Protein AF-A0A2U2DRZ6-F1 (afdb_monomer)

Organism: NCBI:txid2182425

InterPro domains:
  IPR025282 Domain of unknown function DUF4214 [PF13946] (205-273)
  IPR038255 Phycobilisome linker domain superfamily [G3DSA:1.10.3130.20] (171-271)

Sequence (286 aa):
MAVEMTIGDLAGFIQLAKSGVAGLNITDFGALFDKVEQLLKAYGQLTPEIESNLDLARQELEKNPHLFEIGKAEFVNSVDALLAKYPSTTLIKDIPEFNTGGPVDPGPATGDLDFATIAKIFSDVSVTYDAATHKVTVHGAGYDFQQVGIERLQFQDGILAFDFNGAAGQSYRIYQAAFDRTPDTAGLSYWIKSMDGGKTLLDVASGFIGSAEFKSIYGADPTNLQFVQKLYENVLGRAGETAGISYWEDRLNSGLSKAEALVGFSESNENVTGVSTAIADGIWYA

Foldseek 3Di:
DQDFAFLLNVVVLLCVLPVCDPDDDVVDVVVVLVVVQVVCVVRVNDDPVNVVVSVVVVVVCVVVVVVCVVVSVVVSVVSVVVPVVDDRGHGLCNDVVSVPPDDDDLDAPPPPQAEDEDAAAPVQWDWAADPVQQKIWIDHDVDTDIDHRHQWYHYPHFIFGDPCSHQQVLLQLLCLLQPLDGDDQVSSQVRSVVVVVPDDSLNVLVVSCVDPNSCVVQNPDHQQLSLLQSSCCSLQVDGDDPVSSVVSNVVVVVPDDSSNVSSCSSPDPSSSVVCCVVQNRTGIHD

Mean predicted aligned error: 14.21 Å

Nearest PDB stru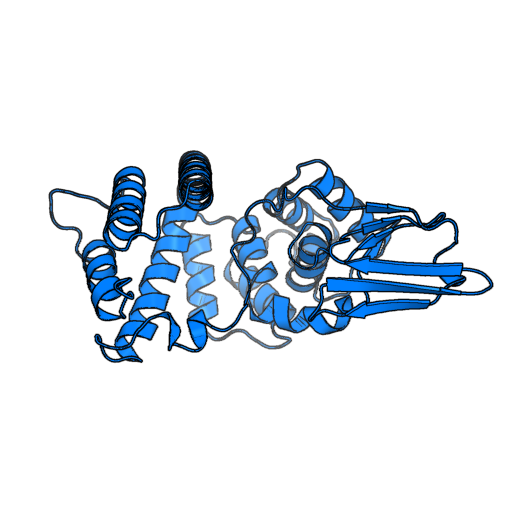ctures (foldseek):
  3osj-assembly3_C  TM=5.244E-01  e=4.447E-03  Synechocystis sp. PCC 6803
  3nph-assembly1_B  TM=5.140E-01  e=6.139E-03  Synechocystis sp. PCC 6803
  8to5-assembly1_b  TM=4.705E-01  e=2.114E-02  Synechocystis sp. PCC 6803
  2l3w-assembly1_A  TM=4.955E-01  e=6.897E-02  Synechococcus elongatus PCC 7942 = FACHB-805
  8wql-assembly1_BA  TM=4.949E-01  e=1.720E-01  Arthrospira sp. FACHB-439

Structure (mmCIF, N/CA/C/O backbone):
data_AF-A0A2U2DRZ6-F1
#
_entry.id   AF-A0A2U2DRZ6-F1
#
loop_
_atom_site.group_PDB
_atom_site.id
_atom_site.type_symbol
_atom_site.label_atom_id
_atom_site.label_alt_id
_atom_site.label_comp_id
_atom_site.label_asym_id
_atom_site.label_entity_id
_atom_site.label_seq_id
_atom_site.pdbx_PDB_ins_code
_atom_site.Cartn_x
_atom_site.Cartn_y
_atom_site.Cartn_z
_atom_site.occupancy
_atom_site.B_iso_or_equiv
_atom_site.auth_seq_id
_atom_site.auth_comp_id
_atom_site.auth_asym_id
_atom_site.auth_atom_id
_atom_site.pdbx_PDB_model_num
ATOM 1 N N . MET A 1 1 ? 24.100 31.778 9.852 1.00 46.53 1 MET A N 1
ATOM 2 C CA . MET A 1 1 ? 24.130 30.406 10.397 1.00 46.53 1 MET A CA 1
ATOM 3 C C . MET A 1 1 ? 22.688 29.955 10.461 1.00 46.53 1 MET A C 1
ATOM 5 O O . MET A 1 1 ? 21.897 30.709 11.013 1.00 46.53 1 MET A O 1
ATOM 9 N N . ALA A 1 2 ? 22.330 28.851 9.804 1.00 51.84 2 ALA A N 1
ATOM 10 C CA . ALA A 1 2 ? 20.969 28.329 9.890 1.00 51.84 2 ALA A CA 1
ATOM 11 C C . ALA A 1 2 ? 20.719 27.901 11.341 1.00 51.84 2 ALA A C 1
ATOM 13 O O . ALA A 1 2 ? 21.555 27.211 11.924 1.00 51.84 2 ALA A O 1
ATOM 14 N N . VAL A 1 3 ? 19.642 28.397 11.944 1.00 67.50 3 VAL A N 1
ATOM 15 C CA . VAL A 1 3 ? 19.214 27.938 13.266 1.00 67.50 3 VAL A CA 1
ATOM 16 C C . VAL A 1 3 ? 18.566 26.575 13.047 1.00 67.50 3 VAL A C 1
ATOM 18 O O . VAL A 1 3 ? 17.727 26.434 12.163 1.00 67.50 3 VAL A O 1
ATOM 21 N N . GLU A 1 4 ? 18.994 25.564 13.795 1.00 76.69 4 GLU A N 1
ATOM 22 C CA . GLU A 1 4 ? 18.476 24.201 13.669 1.00 76.69 4 GLU A CA 1
ATOM 23 C C . GLU A 1 4 ? 17.395 23.950 14.727 1.00 76.69 4 GLU A C 1
ATOM 25 O O . GLU A 1 4 ? 17.518 24.398 15.867 1.00 76.69 4 GLU A O 1
ATOM 30 N N . MET A 1 5 ? 16.324 23.258 14.334 1.00 81.38 5 MET A N 1
ATOM 31 C CA . MET A 1 5 ? 15.155 23.010 15.180 1.00 81.38 5 MET A CA 1
ATOM 32 C C . MET A 1 5 ? 15.446 21.947 16.250 1.00 81.38 5 MET A C 1
ATOM 34 O O . MET A 1 5 ? 16.095 20.933 15.969 1.00 81.38 5 MET A O 1
ATOM 38 N N . THR A 1 6 ? 14.938 22.156 17.464 1.00 85.06 6 THR A N 1
ATOM 39 C CA . THR A 1 6 ? 15.104 21.260 18.620 1.00 85.06 6 THR A CA 1
ATOM 40 C C . THR A 1 6 ? 13.795 20.586 19.046 1.00 85.06 6 THR A C 1
ATOM 42 O O . THR A 1 6 ? 12.698 21.025 18.702 1.00 85.06 6 THR A O 1
ATOM 45 N N . ILE A 1 7 ? 13.896 19.548 19.881 1.00 81.38 7 ILE A N 1
ATOM 46 C CA . ILE A 1 7 ? 12.756 18.927 20.578 1.00 81.38 7 ILE A CA 1
ATOM 47 C C . ILE A 1 7 ? 11.986 19.933 21.440 1.00 81.38 7 ILE A C 1
ATOM 49 O O . ILE A 1 7 ? 10.767 19.839 21.563 1.00 81.38 7 ILE A O 1
ATOM 53 N N . GLY A 1 8 ? 12.667 20.920 22.021 1.00 79.38 8 GLY A N 1
ATOM 54 C CA . GLY A 1 8 ? 12.044 21.993 22.791 1.00 79.38 8 GLY A CA 1
ATOM 55 C C . GLY A 1 8 ? 11.165 22.902 21.935 1.00 79.38 8 GLY A C 1
ATOM 56 O O . GLY A 1 8 ? 10.090 23.302 22.384 1.00 79.38 8 GLY A O 1
ATOM 57 N N . ASP A 1 9 ? 11.570 23.161 20.691 1.00 78.19 9 ASP A N 1
ATOM 58 C CA . ASP A 1 9 ? 10.764 23.927 19.734 1.00 78.19 9 ASP A CA 1
ATOM 59 C C . ASP A 1 9 ? 9.483 23.157 19.361 1.00 78.19 9 ASP A C 1
ATOM 61 O O . ASP A 1 9 ? 8.391 23.729 19.312 1.00 78.19 9 ASP A O 1
ATOM 65 N N . LEU A 1 10 ? 9.594 21.830 19.220 1.00 70.12 10 LEU A N 1
ATOM 66 C CA . LEU A 1 10 ? 8.466 20.922 18.984 1.00 70.12 10 LEU A CA 1
ATOM 67 C C . LEU A 1 10 ? 7.524 20.827 20.205 1.00 70.12 10 LEU A C 1
ATOM 69 O O . LEU A 1 10 ? 6.303 20.745 20.059 1.00 70.12 10 LEU A O 1
ATOM 73 N N . ALA A 1 11 ? 8.063 20.920 21.425 1.00 68.44 11 ALA A N 1
ATOM 74 C CA . ALA A 1 11 ? 7.279 20.938 22.662 1.00 68.44 11 ALA A CA 1
ATOM 75 C C . ALA A 1 11 ? 6.323 22.140 22.733 1.00 68.44 11 ALA A C 1
ATOM 77 O O . ALA A 1 11 ? 5.183 22.002 23.181 1.00 68.44 11 ALA A O 1
ATOM 78 N N . GLY A 1 12 ? 6.770 23.315 22.275 1.00 65.31 12 GLY A N 1
ATOM 79 C CA . GLY A 1 12 ? 5.938 24.520 22.202 1.00 65.31 12 GLY A CA 1
ATOM 80 C C . GLY A 1 12 ? 4.748 24.350 21.253 1.00 65.31 12 GLY A C 1
ATOM 81 O O . GLY A 1 12 ? 3.637 24.780 21.567 1.00 65.31 12 GLY A O 1
ATOM 82 N N . PHE A 1 13 ? 4.961 23.648 20.138 1.00 61.88 13 PHE A N 1
ATOM 83 C CA . PHE A 1 13 ? 3.919 23.297 19.174 1.00 61.88 13 PHE A CA 1
ATOM 84 C C . PHE A 1 13 ? 2.883 22.320 19.763 1.00 61.88 13 PHE A C 1
ATOM 86 O O . PHE A 1 13 ? 1.683 22.482 19.553 1.00 61.88 13 PHE A O 1
ATOM 93 N N . ILE A 1 14 ? 3.310 21.360 20.590 1.00 60.56 14 ILE A N 1
ATOM 94 C CA . ILE A 1 14 ? 2.403 20.401 21.247 1.00 60.56 14 ILE A CA 1
ATOM 95 C C . ILE A 1 14 ? 1.680 20.963 22.469 1.00 60.56 14 ILE A C 1
ATOM 97 O O . ILE A 1 14 ? 0.526 20.619 22.711 1.00 60.56 14 ILE A O 1
ATOM 101 N N . GLN A 1 15 ? 2.295 21.858 23.239 1.00 59.69 15 GLN A N 1
ATOM 102 C CA . GLN A 1 15 ? 1.572 22.567 24.303 1.00 59.69 15 GLN A CA 1
ATOM 103 C C . GLN A 1 15 ? 0.423 23.404 23.727 1.00 59.69 15 GLN A C 1
ATOM 105 O O . GLN A 1 15 ? -0.657 23.479 24.316 1.00 59.69 15 GLN A O 1
ATOM 110 N N . LEU A 1 16 ? 0.611 23.951 22.525 1.00 55.25 16 LEU A N 1
ATOM 111 C CA . LEU A 1 16 ? -0.472 24.543 21.750 1.00 55.25 16 LEU A CA 1
ATOM 112 C C . LEU A 1 16 ? -1.491 23.474 21.319 1.00 55.25 16 LEU A C 1
ATOM 114 O O . LEU A 1 16 ? -2.681 23.672 21.548 1.00 55.25 16 LEU A O 1
ATOM 118 N N . ALA A 1 17 ? -1.023 22.317 20.822 1.00 53.06 17 ALA A N 1
ATOM 119 C CA . ALA A 1 17 ? -1.849 21.158 20.450 1.00 53.06 17 ALA A CA 1
ATOM 120 C C . ALA A 1 17 ? -2.784 20.651 21.575 1.00 53.06 17 ALA A C 1
ATOM 122 O O . ALA A 1 17 ? -3.882 20.155 21.322 1.00 53.06 17 ALA A O 1
ATOM 123 N N . LYS A 1 18 ? -2.333 20.775 22.828 1.00 53.59 18 LYS A N 1
ATOM 124 C CA . LYS A 1 18 ? -2.963 20.197 24.023 1.00 53.59 18 LYS A CA 1
ATOM 125 C C . LYS A 1 18 ? -3.812 21.157 24.850 1.00 53.59 18 LYS A C 1
ATOM 127 O O . LYS A 1 18 ? -4.708 20.703 25.555 1.00 53.59 18 LYS A O 1
ATOM 132 N N . SER A 1 19 ? -3.492 22.452 24.862 1.00 49.81 19 SER A N 1
ATOM 133 C CA . SER A 1 19 ? -3.917 23.330 25.965 1.00 49.81 19 SER A CA 1
ATOM 134 C C . SER A 1 19 ? -5.371 23.807 25.919 1.00 49.81 19 SER A C 1
ATOM 136 O O . SER A 1 19 ? -5.889 24.170 26.971 1.00 49.81 19 SER A O 1
ATOM 138 N N . GLY A 1 20 ? -6.060 23.804 24.773 1.00 48.94 20 GLY A N 1
ATOM 139 C CA . GLY A 1 20 ? -7.491 24.156 24.709 1.00 48.94 20 GLY A CA 1
ATOM 140 C C . GLY A 1 20 ? -7.874 25.502 25.363 1.00 48.94 20 GLY A C 1
ATOM 141 O O . GLY A 1 20 ? -9.008 25.661 25.813 1.00 48.94 20 GLY A O 1
ATOM 142 N N . VAL A 1 21 ? -6.948 26.465 25.473 1.00 37.25 21 VAL A N 1
ATOM 143 C CA . VAL A 1 21 ? -7.193 27.755 26.143 1.00 37.25 21 VAL A CA 1
ATOM 144 C C . VAL A 1 21 ? -7.807 28.754 25.160 1.00 37.25 21 VAL A C 1
ATOM 146 O O . VAL A 1 21 ? -7.357 28.899 24.026 1.00 37.25 21 VAL A O 1
ATOM 149 N N . ALA A 1 22 ? -8.845 29.454 25.625 1.00 40.22 22 ALA A N 1
ATOM 150 C CA . ALA A 1 22 ? -9.628 30.439 24.885 1.00 40.22 22 ALA A CA 1
ATOM 151 C C . ALA A 1 22 ? -8.764 31.407 24.052 1.00 40.22 22 ALA A C 1
ATOM 153 O O . ALA A 1 22 ? -8.023 32.225 24.596 1.00 40.22 22 ALA A O 1
ATOM 154 N N . GLY A 1 23 ? -8.907 31.321 22.727 1.00 41.25 23 GLY A N 1
ATOM 155 C CA . GLY A 1 23 ? -8.285 32.229 21.762 1.00 41.25 23 GLY A CA 1
ATOM 156 C C . GLY A 1 23 ? -7.856 31.558 20.458 1.00 41.25 23 GLY A C 1
ATOM 157 O O . GLY A 1 23 ? -7.926 32.200 19.419 1.00 41.25 23 GLY A O 1
ATOM 158 N N . LEU A 1 24 ? -7.484 30.275 20.492 1.00 39.34 24 LEU A N 1
ATOM 159 C CA . LEU A 1 24 ? -7.154 29.464 19.314 1.00 39.34 24 LEU A CA 1
ATOM 160 C C . LEU A 1 24 ? -7.557 28.011 19.590 1.00 39.34 24 LEU A C 1
ATOM 162 O O . LEU A 1 24 ? -6.776 27.209 20.094 1.00 39.34 24 LEU A O 1
ATOM 166 N N . ASN A 1 25 ? -8.817 27.686 19.305 1.00 44.44 25 ASN A N 1
ATOM 167 C CA . ASN A 1 25 ? -9.260 26.300 19.276 1.00 44.44 25 ASN A CA 1
ATOM 168 C C . ASN A 1 25 ? -8.566 25.594 18.107 1.00 44.44 25 ASN A C 1
ATOM 170 O O . ASN A 1 25 ? -8.620 26.072 16.976 1.00 44.44 25 ASN A O 1
ATOM 174 N N . ILE A 1 26 ? -8.053 24.388 18.333 1.00 47.69 26 ILE A N 1
ATOM 175 C CA . ILE A 1 26 ? -7.716 23.432 17.263 1.00 47.69 26 ILE A CA 1
ATOM 176 C C . ILE A 1 26 ? -9.014 22.793 16.767 1.00 47.69 26 ILE A C 1
ATOM 178 O O . ILE A 1 26 ? -9.231 21.588 16.846 1.00 47.69 26 ILE A O 1
ATOM 182 N N . THR A 1 27 ? -9.926 23.669 16.377 1.00 49.16 27 THR A N 1
ATOM 183 C CA . THR A 1 27 ? -11.031 23.436 15.459 1.00 49.16 27 THR A CA 1
ATOM 184 C C . THR A 1 27 ? -10.772 24.199 14.155 1.00 49.16 27 THR A C 1
ATOM 186 O O . THR A 1 27 ? -11.557 24.076 13.227 1.00 49.16 27 THR A O 1
ATOM 189 N N . ASP A 1 28 ? -9.701 25.004 14.097 1.00 60.72 28 ASP A N 1
ATOM 190 C CA . ASP A 1 28 ? -9.295 25.808 12.948 1.00 60.72 28 ASP A CA 1
ATOM 191 C C . ASP A 1 28 ? -7.897 25.363 12.490 1.00 60.72 28 ASP A C 1
ATOM 193 O O . ASP A 1 28 ? -6.865 25.809 12.998 1.00 60.72 28 ASP A O 1
ATOM 197 N N . PHE A 1 29 ? -7.868 24.399 11.568 1.00 64.50 29 PHE A N 1
ATOM 198 C CA . PHE A 1 29 ? -6.636 23.884 10.965 1.00 64.50 29 PHE A CA 1
ATOM 199 C C . PHE A 1 29 ? -5.898 24.980 10.178 1.00 64.50 29 PHE A C 1
ATOM 201 O O . PHE A 1 29 ? -4.676 24.913 10.073 1.00 64.50 29 PHE A O 1
ATOM 208 N N . GLY A 1 30 ? -6.587 26.025 9.698 1.00 65.62 30 GLY A N 1
ATOM 209 C CA . GLY A 1 30 ? -5.959 27.168 9.033 1.00 65.62 30 GLY A CA 1
ATOM 210 C C . GLY A 1 30 ? -4.915 27.824 9.934 1.00 65.62 30 GLY A C 1
ATOM 211 O O . GLY A 1 30 ? -3.757 27.961 9.544 1.00 65.62 30 GLY A O 1
ATOM 212 N N . ALA A 1 31 ? -5.277 28.073 11.194 1.00 69.31 31 ALA A N 1
ATOM 213 C CA . ALA A 1 31 ? -4.365 28.636 12.189 1.00 69.31 31 ALA A CA 1
ATOM 214 C C . ALA A 1 31 ? -3.154 27.732 12.511 1.00 69.31 31 ALA A C 1
ATOM 216 O O . ALA A 1 31 ? -2.088 28.235 12.879 1.00 69.31 31 ALA A O 1
ATOM 217 N N . LEU A 1 32 ? -3.294 26.405 12.378 1.00 68.44 32 LEU A N 1
ATOM 218 C CA . LEU A 1 32 ? -2.186 25.457 12.536 1.00 68.44 32 LEU A CA 1
ATOM 219 C C . LEU A 1 32 ? -1.184 25.597 11.386 1.00 68.44 32 LEU A C 1
ATOM 221 O O . LEU A 1 32 ? 0.009 25.776 11.640 1.00 68.44 32 LEU A O 1
ATOM 225 N N . PHE A 1 33 ? -1.668 25.554 10.142 1.00 74.69 33 PHE A N 1
ATOM 226 C CA . PHE A 1 33 ? -0.834 25.719 8.949 1.00 74.69 33 PHE A CA 1
ATOM 227 C C . PHE A 1 33 ? -0.127 27.073 8.944 1.00 74.69 33 PHE A C 1
ATOM 229 O O . PHE A 1 33 ? 1.085 27.120 8.743 1.00 74.69 33 PHE A O 1
ATOM 236 N N . ASP A 1 34 ? -0.836 28.148 9.298 1.00 78.81 34 ASP A N 1
ATOM 237 C CA . ASP A 1 34 ? -0.257 29.490 9.415 1.00 78.81 34 ASP A CA 1
ATOM 238 C C . ASP A 1 34 ? 0.914 29.514 10.407 1.00 78.81 34 ASP A C 1
ATOM 240 O O . ASP A 1 34 ? 1.902 30.231 10.223 1.00 78.81 34 ASP A O 1
ATOM 244 N N . LYS A 1 35 ? 0.831 28.724 11.486 1.00 70.31 35 LYS A N 1
ATOM 245 C CA . LYS A 1 35 ? 1.890 28.671 12.493 1.00 70.31 35 LYS A CA 1
ATOM 246 C C . LYS A 1 35 ? 3.072 27.808 12.072 1.00 70.31 35 LYS A C 1
ATOM 248 O O . LYS A 1 35 ? 4.210 28.191 12.351 1.00 70.31 35 LYS A O 1
ATOM 253 N N . VAL A 1 36 ? 2.817 26.686 11.401 1.00 74.12 36 VAL A N 1
ATOM 254 C CA . VAL A 1 36 ? 3.858 25.852 10.777 1.00 74.12 36 VAL A CA 1
ATOM 255 C C . VAL A 1 36 ? 4.638 26.683 9.762 1.00 74.12 36 VAL A C 1
ATOM 257 O O . VAL A 1 36 ? 5.865 26.732 9.824 1.00 74.12 36 VAL A O 1
ATOM 260 N N . GLU A 1 37 ? 3.938 27.427 8.912 1.00 80.25 37 GLU A N 1
ATOM 261 C CA . GLU A 1 37 ? 4.535 28.333 7.936 1.00 80.25 37 GLU A CA 1
ATOM 262 C C . GLU A 1 37 ? 5.377 29.425 8.618 1.00 80.25 37 GLU A C 1
ATOM 264 O O . GLU A 1 37 ? 6.532 29.647 8.249 1.00 80.25 37 GLU A O 1
ATOM 269 N N . GLN A 1 38 ? 4.859 30.058 9.680 1.00 79.38 38 GLN A N 1
ATOM 270 C CA . GLN A 1 38 ? 5.617 31.035 10.475 1.00 79.38 38 GLN A CA 1
ATOM 271 C C . GLN A 1 38 ? 6.899 30.451 11.074 1.00 79.38 38 GLN A C 1
ATOM 273 O O . GLN A 1 38 ? 7.923 31.137 11.088 1.00 79.38 38 GLN A O 1
ATOM 278 N N . LEU A 1 39 ? 6.853 29.220 11.588 1.00 72.62 39 LEU A N 1
ATOM 279 C CA . LEU A 1 39 ? 8.025 28.542 12.138 1.00 72.62 39 LEU A CA 1
ATOM 280 C C . LEU A 1 39 ? 9.034 28.260 11.029 1.00 72.62 39 LEU A C 1
ATOM 282 O O . LEU A 1 39 ? 10.159 28.745 11.099 1.00 72.62 39 LEU A O 1
ATOM 286 N N . LEU A 1 40 ? 8.626 27.582 9.960 1.00 73.75 40 LEU A N 1
ATOM 287 C CA . LEU A 1 40 ? 9.498 27.294 8.820 1.00 73.75 40 LEU A CA 1
ATOM 288 C C . LEU A 1 40 ? 10.145 28.570 8.274 1.00 73.75 40 LEU A C 1
ATOM 290 O O . LEU A 1 40 ? 11.346 28.599 8.013 1.00 73.75 40 LEU A O 1
ATOM 294 N N . LYS A 1 41 ? 9.390 29.666 8.191 1.00 82.44 41 LYS A N 1
ATOM 295 C CA . LYS A 1 41 ? 9.906 30.977 7.791 1.00 82.44 41 LYS A CA 1
ATOM 296 C C . LYS A 1 41 ? 10.919 31.542 8.786 1.00 82.44 41 LYS A C 1
ATOM 298 O O . LYS A 1 41 ? 11.956 32.049 8.363 1.00 82.44 41 LYS A O 1
ATOM 303 N N . ALA A 1 42 ? 10.657 31.442 10.088 1.00 74.88 42 ALA A N 1
ATOM 304 C CA . ALA A 1 42 ? 11.564 31.911 11.137 1.00 74.88 42 ALA A CA 1
ATOM 305 C C . ALA A 1 42 ? 12.906 31.157 11.146 1.00 74.88 42 ALA A C 1
ATOM 307 O O . ALA A 1 42 ? 13.940 31.764 11.425 1.00 74.88 42 ALA A O 1
ATOM 308 N N . TYR A 1 43 ? 12.902 29.871 10.785 1.00 73.25 43 TYR A N 1
ATOM 309 C CA . TYR A 1 43 ? 14.110 29.044 10.668 1.00 73.25 43 TYR A CA 1
ATOM 310 C C . TYR A 1 43 ? 14.730 29.059 9.256 1.00 73.25 43 TYR A C 1
ATOM 312 O O . TYR A 1 43 ? 15.761 28.429 9.029 1.00 73.25 43 TYR A O 1
ATOM 320 N N . GLY A 1 44 ? 14.151 29.803 8.304 1.00 77.94 44 GLY A N 1
ATOM 321 C CA . GLY A 1 44 ? 14.647 29.883 6.924 1.00 77.94 44 GLY A CA 1
ATOM 322 C C . GLY A 1 44 ? 14.474 28.588 6.122 1.00 77.94 44 GLY A C 1
ATOM 323 O O . GLY A 1 44 ? 15.242 28.333 5.200 1.00 77.94 44 GLY A O 1
ATOM 324 N N . GLN A 1 45 ? 13.492 27.769 6.494 1.00 75.38 45 GLN A N 1
ATOM 325 C CA . GLN A 1 45 ? 13.178 26.464 5.909 1.00 75.38 45 GLN A CA 1
ATOM 326 C C . GLN A 1 45 ? 11.909 26.473 5.046 1.00 75.38 45 GLN A C 1
ATOM 328 O O . GLN A 1 45 ? 11.590 25.459 4.439 1.00 75.38 45 GLN A O 1
ATOM 333 N N . LEU A 1 46 ? 11.183 27.593 4.967 1.00 82.19 46 LEU A N 1
ATOM 334 C CA . LEU A 1 46 ? 10.032 27.715 4.073 1.00 82.19 46 LEU A CA 1
ATOM 335 C C . LEU A 1 46 ? 10.511 27.915 2.627 1.00 82.19 46 LEU A C 1
ATOM 337 O O . LEU A 1 46 ? 10.918 29.015 2.247 1.00 82.19 46 LEU A O 1
ATOM 341 N N . THR A 1 47 ? 10.496 26.844 1.836 1.00 80.38 47 THR A N 1
ATOM 342 C CA . THR A 1 47 ? 10.733 26.887 0.386 1.00 80.38 47 THR A CA 1
ATOM 343 C C . THR A 1 47 ? 9.403 27.023 -0.367 1.00 80.38 47 THR A C 1
ATOM 345 O O . THR A 1 47 ? 8.368 26.656 0.189 1.00 80.38 47 THR A O 1
ATOM 348 N N . PRO A 1 48 ? 9.402 27.476 -1.638 1.00 77.88 48 PRO A N 1
ATOM 349 C CA . PRO A 1 48 ? 8.180 27.516 -2.450 1.00 77.88 48 PRO A CA 1
ATOM 350 C C . PRO A 1 48 ? 7.498 26.146 -2.598 1.00 77.88 48 PRO A C 1
ATOM 352 O O . PRO A 1 48 ? 6.280 26.056 -2.679 1.00 77.88 48 PRO A O 1
ATOM 355 N N . GLU A 1 49 ? 8.289 25.072 -2.614 1.00 64.62 49 GLU A N 1
ATOM 356 C CA . GLU A 1 49 ? 7.790 23.696 -2.654 1.00 64.62 49 GLU A CA 1
ATOM 357 C C . GLU A 1 49 ? 7.082 23.314 -1.347 1.00 64.62 49 GLU A C 1
ATOM 359 O O . GLU A 1 49 ? 5.975 22.786 -1.372 1.00 64.62 49 GLU A O 1
ATOM 364 N N . ILE A 1 50 ? 7.679 23.639 -0.195 1.00 60.62 50 ILE A N 1
ATOM 365 C CA . ILE A 1 50 ? 7.066 23.386 1.115 1.00 60.62 50 ILE A CA 1
ATOM 366 C C . ILE A 1 50 ? 5.795 24.221 1.288 1.00 60.62 50 ILE A C 1
ATOM 368 O O . ILE A 1 50 ? 4.796 23.703 1.776 1.00 60.62 50 ILE A O 1
ATOM 372 N N . GLU A 1 51 ? 5.808 25.482 0.863 1.00 75.38 51 GLU A N 1
ATOM 373 C CA . GLU A 1 51 ? 4.631 26.358 0.859 1.00 75.38 51 GLU A CA 1
ATOM 374 C C . GLU A 1 51 ? 3.491 25.747 0.025 1.00 75.38 51 GLU A C 1
ATOM 376 O O . GLU A 1 51 ? 2.383 25.571 0.530 1.00 75.38 51 GLU A O 1
ATOM 381 N N . SER A 1 52 ? 3.790 25.286 -1.196 1.00 64.44 52 SER A N 1
ATOM 382 C CA . SER A 1 52 ? 2.818 24.592 -2.052 1.00 64.44 52 SER A CA 1
ATOM 383 C C . SER A 1 52 ? 2.274 23.306 -1.417 1.00 64.44 52 SER A C 1
ATOM 385 O O . SER A 1 52 ? 1.085 23.011 -1.541 1.00 64.44 52 SER A O 1
ATOM 387 N N . ASN A 1 53 ? 3.118 22.531 -0.734 1.00 58.09 53 ASN A N 1
ATOM 388 C CA . ASN A 1 53 ? 2.700 21.292 -0.074 1.00 58.09 53 ASN A CA 1
ATOM 389 C C . ASN A 1 53 ? 1.815 21.563 1.150 1.00 58.09 53 ASN A C 1
ATOM 391 O O . ASN A 1 53 ? 0.838 20.847 1.371 1.00 58.09 53 ASN A O 1
ATOM 395 N N . LEU A 1 54 ? 2.112 22.613 1.923 1.00 72.81 54 LEU A N 1
ATOM 396 C CA . LEU A 1 54 ? 1.266 23.052 3.036 1.00 72.81 54 LEU A CA 1
ATOM 397 C C . LEU A 1 54 ? -0.112 23.503 2.538 1.00 72.81 54 LEU A C 1
ATOM 399 O O . LEU A 1 54 ? -1.120 23.165 3.157 1.00 72.81 54 LEU A O 1
ATOM 403 N N . ASP A 1 55 ? -0.174 24.197 1.401 1.00 79.06 55 ASP A N 1
ATOM 404 C CA . ASP A 1 55 ? -1.440 24.606 0.786 1.00 79.06 55 ASP A CA 1
ATOM 405 C C . ASP A 1 55 ? -2.269 23.421 0.277 1.00 79.06 55 ASP A C 1
ATOM 407 O O . ASP A 1 55 ? -3.492 23.410 0.441 1.00 79.06 55 ASP A O 1
ATOM 411 N N . LEU A 1 56 ? -1.630 22.405 -0.308 1.00 68.50 56 LEU A N 1
ATOM 412 C CA . LEU A 1 56 ? -2.308 21.171 -0.716 1.00 68.50 56 LEU A CA 1
ATOM 413 C C . LEU A 1 56 ? -2.862 20.411 0.492 1.00 68.50 56 LEU A C 1
ATOM 415 O O . LEU A 1 56 ? -4.030 20.023 0.492 1.00 68.50 56 LEU A O 1
ATOM 419 N N . ALA A 1 57 ? -2.058 20.257 1.544 1.00 61.81 57 ALA A N 1
ATOM 420 C CA . ALA A 1 57 ? -2.489 19.616 2.781 1.00 61.81 57 ALA A CA 1
ATOM 421 C C . ALA A 1 57 ? -3.651 20.377 3.445 1.00 61.81 57 ALA A C 1
ATOM 423 O O . ALA A 1 57 ? -4.607 19.759 3.918 1.00 61.81 57 ALA A O 1
ATOM 424 N N . ARG A 1 58 ? -3.620 21.717 3.419 1.00 74.44 58 ARG A N 1
ATOM 425 C CA . ARG A 1 58 ? -4.721 22.574 3.886 1.00 74.44 58 ARG A CA 1
ATOM 426 C C . ARG A 1 58 ? -6.009 22.300 3.098 1.00 74.44 58 ARG A C 1
ATOM 428 O O . ARG A 1 58 ? -7.046 22.058 3.710 1.00 74.44 58 ARG A O 1
ATOM 435 N N . GLN A 1 59 ? -5.941 22.259 1.765 1.00 74.19 59 GLN A N 1
ATOM 436 C CA . GLN A 1 59 ? -7.098 21.957 0.905 1.00 74.19 59 GLN A CA 1
ATOM 437 C C . GLN A 1 59 ? -7.655 20.543 1.113 1.00 74.19 59 GLN A C 1
ATOM 439 O O . GLN A 1 59 ? -8.861 20.326 0.987 1.00 74.19 59 GLN A O 1
ATOM 444 N N . GLU A 1 60 ? -6.796 19.567 1.398 1.00 61.91 60 GLU A N 1
ATOM 445 C CA . GLU A 1 60 ? -7.224 18.183 1.594 1.00 61.91 60 GLU A CA 1
ATOM 446 C C . GLU A 1 60 ? -7.927 17.990 2.941 1.00 61.91 60 GLU A C 1
ATOM 448 O O . GLU A 1 60 ? -8.968 17.335 3.018 1.00 61.91 60 GLU A O 1
ATOM 453 N N . LEU A 1 61 ? -7.426 18.639 3.992 1.00 64.38 61 LEU A N 1
ATOM 454 C CA . LEU A 1 61 ? -8.056 18.623 5.312 1.00 64.38 61 LEU A CA 1
ATOM 455 C C . LEU A 1 61 ? -9.362 19.431 5.352 1.00 64.38 61 LEU A C 1
ATOM 457 O O . LEU A 1 61 ? -10.277 19.059 6.086 1.00 64.38 61 LEU A O 1
ATOM 461 N N . GLU A 1 62 ? -9.499 20.469 4.520 1.00 70.81 62 GLU A N 1
ATOM 462 C CA . GLU A 1 62 ? -10.780 21.158 4.287 1.00 70.81 62 GLU A CA 1
ATOM 463 C C . GLU A 1 62 ? -11.849 20.222 3.718 1.00 70.81 62 GLU A C 1
ATOM 465 O O . GLU A 1 62 ? -13.013 20.277 4.123 1.00 70.81 62 GLU A O 1
ATOM 470 N N . LYS A 1 63 ? -11.459 19.351 2.783 1.00 65.94 63 LYS A N 1
ATOM 471 C CA . LYS A 1 63 ? -12.360 18.364 2.172 1.00 65.94 63 LYS A CA 1
ATOM 472 C C . LYS A 1 63 ? -12.650 17.194 3.109 1.00 65.94 63 LYS A C 1
ATOM 474 O O . LYS A 1 63 ? -13.754 16.652 3.072 1.00 65.94 63 LYS A O 1
ATOM 479 N N . ASN A 1 64 ? -11.687 16.830 3.956 1.00 59.25 64 ASN A N 1
ATOM 480 C CA . ASN A 1 64 ? -11.728 15.637 4.799 1.00 59.25 64 ASN A CA 1
ATOM 481 C C . ASN A 1 64 ? -11.437 15.958 6.281 1.00 59.25 64 ASN A C 1
ATOM 483 O O . ASN A 1 64 ? -10.439 15.502 6.843 1.00 59.25 64 ASN A O 1
ATOM 487 N N . PRO A 1 65 ? -12.326 16.696 6.973 1.00 62.81 65 PRO A N 1
ATOM 488 C CA . PRO A 1 65 ? -12.064 17.215 8.321 1.00 62.81 65 PRO A CA 1
ATOM 489 C C . PRO A 1 65 ? -11.927 16.136 9.409 1.00 62.81 65 PRO A C 1
ATOM 491 O O . PRO A 1 65 ? -11.401 16.404 10.485 1.00 62.81 65 PRO A O 1
ATOM 494 N N . HIS A 1 66 ? -12.384 14.908 9.157 1.00 60.53 66 HIS A N 1
ATOM 495 C CA . HIS A 1 66 ? -12.249 13.782 10.086 1.00 60.53 66 HIS A CA 1
ATOM 496 C C . HIS A 1 66 ? -10.814 13.223 10.133 1.00 60.53 66 HIS A C 1
ATOM 498 O O . HIS A 1 66 ? -10.379 12.779 11.197 1.00 60.53 66 HIS A O 1
ATOM 504 N N . LEU A 1 67 ? -10.053 13.315 9.030 1.00 56.50 67 LEU A N 1
ATOM 505 C CA . LEU A 1 67 ? -8.635 12.925 8.978 1.00 56.50 67 LEU A CA 1
ATOM 506 C C . LEU A 1 67 ? -7.808 13.726 9.983 1.00 56.50 67 LEU A C 1
ATOM 508 O O . LEU A 1 67 ? -6.880 13.206 10.598 1.00 56.50 67 LEU A O 1
ATOM 512 N N . PHE A 1 68 ? -8.204 14.978 10.207 1.00 58.28 68 PHE A N 1
ATOM 513 C CA . PHE A 1 68 ? -7.569 15.854 11.173 1.00 58.28 68 PHE A CA 1
ATOM 514 C C . PHE A 1 68 ? -7.687 15.331 12.609 1.00 58.28 68 PHE A C 1
ATOM 516 O O . PHE A 1 68 ? -6.699 15.309 13.331 1.00 58.28 68 PHE A O 1
ATOM 523 N N . GLU A 1 69 ? -8.858 14.852 13.037 1.00 55.72 69 GLU A N 1
ATOM 524 C CA . GLU A 1 69 ? -9.052 14.332 14.402 1.00 55.72 69 GLU A CA 1
ATOM 525 C C . GLU A 1 69 ? -8.411 12.947 14.620 1.00 55.72 69 GLU A C 1
ATOM 527 O O . GLU A 1 69 ? -8.105 12.553 15.753 1.00 55.72 69 GLU A O 1
ATOM 532 N N . ILE A 1 70 ? -8.179 12.190 13.548 1.00 53.09 70 ILE A N 1
ATOM 533 C CA . ILE A 1 70 ? -7.407 10.941 13.585 1.00 53.09 70 ILE A CA 1
ATOM 534 C C . ILE A 1 70 ? -5.919 11.277 13.722 1.00 53.09 70 ILE A C 1
ATOM 536 O O . ILE A 1 70 ? -5.304 10.928 14.736 1.00 53.09 70 ILE A O 1
ATOM 540 N N . GLY A 1 71 ? -5.388 12.060 12.779 1.00 55.53 71 GLY A N 1
ATOM 541 C CA . GLY A 1 71 ? -3.978 12.438 12.721 1.00 55.53 71 GLY A CA 1
ATOM 542 C C . GLY A 1 71 ? -3.523 13.293 13.902 1.00 55.53 71 GLY A C 1
ATOM 543 O O . GLY A 1 71 ? -2.406 13.134 14.377 1.00 55.53 71 GLY A O 1
ATOM 544 N N . LYS A 1 72 ? -4.386 14.150 14.461 1.00 59.84 72 LYS A N 1
ATOM 545 C CA . LYS A 1 72 ? -4.076 14.985 15.635 1.00 59.84 72 LYS A CA 1
ATOM 546 C C . LYS A 1 72 ? -3.749 14.155 16.869 1.00 59.84 72 LYS A C 1
ATOM 548 O O . LYS A 1 72 ? -2.788 14.466 17.566 1.00 59.84 72 LYS A O 1
ATOM 553 N N . ALA A 1 73 ? -4.531 13.116 17.156 1.00 56.38 73 ALA A N 1
ATOM 554 C CA . ALA A 1 73 ? -4.283 12.276 18.325 1.00 56.38 73 ALA A CA 1
ATOM 555 C C . ALA A 1 73 ? -2.994 11.463 18.158 1.00 56.38 73 ALA A C 1
ATOM 557 O O . ALA A 1 73 ? -2.202 11.366 19.092 1.00 56.38 73 ALA A O 1
ATOM 558 N N . GLU A 1 74 ? -2.761 10.925 16.962 1.00 54.91 74 GLU A N 1
ATOM 559 C CA . GLU A 1 74 ? -1.551 10.166 16.643 1.00 54.91 74 GLU A CA 1
ATOM 560 C C . GLU A 1 74 ? -0.311 11.058 16.672 1.00 54.91 74 GLU A C 1
ATOM 562 O O . GLU A 1 74 ? 0.688 10.699 17.294 1.00 54.91 74 GLU A O 1
ATOM 567 N N . PHE A 1 75 ? -0.400 12.264 16.113 1.00 59.72 75 PHE A N 1
ATOM 568 C CA . PHE A 1 75 ? 0.651 13.273 16.166 1.00 59.72 75 PHE A CA 1
ATOM 569 C C . PHE A 1 75 ? 0.978 13.679 17.607 1.00 59.72 75 PHE A C 1
ATOM 571 O O . PHE A 1 75 ? 2.137 13.626 18.013 1.00 59.72 75 PHE A O 1
ATOM 578 N N . VAL A 1 76 ? -0.032 14.023 18.414 1.00 61.22 76 VAL A N 1
ATOM 579 C CA . VAL A 1 76 ? 0.166 14.392 19.825 1.00 61.22 76 VAL A CA 1
ATOM 580 C C . VAL A 1 76 ? 0.805 13.247 20.612 1.00 61.22 76 VAL A C 1
ATOM 582 O O . VAL A 1 76 ? 1.780 13.483 21.324 1.00 61.22 76 VAL A O 1
ATOM 585 N N . ASN A 1 77 ? 0.325 12.013 20.447 1.00 61.06 77 ASN A N 1
ATOM 586 C CA . ASN A 1 77 ? 0.879 10.842 21.133 1.00 61.06 77 ASN A CA 1
ATOM 587 C C . ASN A 1 77 ? 2.324 10.544 20.702 1.00 61.06 77 ASN A C 1
ATOM 589 O O . ASN A 1 77 ? 3.169 10.221 21.539 1.00 61.06 77 ASN A O 1
ATOM 593 N N . SER A 1 78 ? 2.621 10.685 19.409 1.00 59.00 78 SER A N 1
ATOM 594 C CA . SER A 1 78 ? 3.953 10.434 18.849 1.00 59.00 78 SER A CA 1
ATOM 595 C C . SER A 1 78 ? 4.962 11.467 19.337 1.00 59.00 78 SER A C 1
ATOM 597 O O . SER A 1 78 ? 6.070 11.120 19.746 1.00 59.00 78 SER A O 1
ATOM 599 N N . VAL A 1 79 ? 4.572 12.741 19.376 1.00 65.44 79 VAL A N 1
ATOM 600 C CA . VAL A 1 79 ? 5.444 13.791 19.899 1.00 65.44 79 VAL A CA 1
ATOM 601 C C . VAL A 1 79 ? 5.579 13.709 21.419 1.00 65.44 79 VAL A C 1
ATOM 603 O O . VAL A 1 79 ? 6.667 13.943 21.937 1.00 65.44 79 VAL A O 1
ATOM 606 N N . ASP A 1 80 ? 4.547 13.299 22.152 1.00 67.75 80 ASP A N 1
ATOM 607 C CA . ASP A 1 80 ? 4.668 13.031 23.590 1.00 67.75 80 ASP A CA 1
ATOM 608 C C . ASP A 1 80 ? 5.666 11.925 23.903 1.00 67.75 80 ASP A C 1
ATOM 610 O O . ASP A 1 80 ? 6.478 12.065 24.823 1.00 67.75 80 ASP A O 1
ATOM 614 N N . ALA A 1 81 ? 5.651 10.854 23.111 1.00 70.44 81 ALA A N 1
ATOM 615 C CA . ALA A 1 81 ? 6.643 9.796 23.214 1.00 70.44 81 ALA A CA 1
ATOM 616 C C . ALA A 1 81 ? 8.060 10.330 22.943 1.00 70.44 81 ALA A C 1
ATOM 618 O O . ALA A 1 81 ? 8.994 9.983 23.667 1.00 70.44 81 ALA A O 1
ATOM 619 N N . LEU A 1 82 ? 8.226 11.226 21.964 1.00 69.44 82 LEU A N 1
ATOM 620 C CA . LEU A 1 82 ? 9.510 11.869 21.663 1.00 69.44 82 LEU A CA 1
ATOM 621 C C . LEU A 1 82 ? 9.978 12.810 22.781 1.00 69.44 82 LEU A C 1
ATOM 623 O O . LEU A 1 82 ? 11.146 12.759 23.163 1.00 69.44 82 LEU A O 1
ATOM 627 N N . LEU A 1 83 ? 9.083 13.624 23.345 1.00 72.81 83 LEU A N 1
ATOM 628 C CA . LEU A 1 83 ? 9.371 14.535 24.460 1.00 72.81 83 LEU A CA 1
ATOM 629 C C . LEU A 1 83 ? 9.749 13.785 25.739 1.00 72.81 83 LEU A C 1
ATOM 631 O O . LEU A 1 83 ? 10.576 14.259 26.515 1.00 72.81 83 LEU A O 1
ATOM 635 N N . ALA A 1 84 ? 9.155 12.613 25.960 1.00 77.38 84 ALA A N 1
ATOM 636 C CA . ALA A 1 84 ? 9.528 11.732 27.060 1.00 77.38 84 ALA A CA 1
ATOM 637 C C . ALA A 1 84 ? 10.886 11.049 26.824 1.00 77.38 84 ALA A C 1
ATOM 639 O O . ALA A 1 84 ? 11.589 10.725 27.783 1.00 77.38 84 ALA A O 1
ATOM 640 N N . LYS A 1 85 ? 11.250 10.820 25.558 1.00 81.44 85 LYS A N 1
ATOM 641 C CA . LYS A 1 85 ? 12.447 10.073 25.162 1.00 81.44 85 LYS A CA 1
ATOM 642 C C . LYS A 1 85 ? 13.698 10.944 25.028 1.00 81.44 85 LYS A C 1
ATOM 644 O O . LYS A 1 85 ? 14.791 10.469 25.336 1.00 81.44 85 LYS A O 1
ATOM 649 N N . TYR A 1 86 ? 13.560 12.196 24.593 1.00 83.69 86 TYR A N 1
ATOM 650 C CA . TYR A 1 86 ? 14.683 13.066 24.237 1.00 83.69 86 TYR A CA 1
ATOM 651 C C . TYR A 1 86 ? 14.708 14.378 25.039 1.00 83.69 86 TYR A C 1
ATOM 653 O O . TYR A 1 86 ? 13.664 14.993 25.252 1.00 83.69 86 TYR A O 1
ATOM 661 N N . PRO A 1 87 ? 15.897 14.863 25.455 1.00 89.12 87 PRO A N 1
ATOM 662 C CA . PRO A 1 87 ? 16.038 16.197 26.035 1.00 89.12 87 PRO A CA 1
ATOM 663 C C . PRO A 1 87 ? 15.543 17.301 25.092 1.00 89.12 87 PRO A C 1
ATOM 665 O O . PRO A 1 87 ? 15.726 17.224 23.880 1.00 89.12 87 PRO A O 1
ATOM 668 N N . SER A 1 88 ? 15.013 18.394 25.650 1.00 83.00 88 SER A N 1
ATOM 669 C CA . SER A 1 88 ? 14.515 19.537 24.868 1.00 83.00 88 SER A CA 1
ATOM 670 C C . SER A 1 88 ? 15.579 20.220 24.004 1.00 83.00 88 SER A C 1
ATOM 672 O O . SER A 1 88 ? 15.245 20.891 23.036 1.00 83.00 88 SER A O 1
ATOM 674 N N . THR A 1 89 ? 16.862 20.048 24.317 1.00 88.19 89 THR A N 1
ATOM 675 C CA . THR A 1 89 ? 17.972 20.598 23.529 1.00 88.19 89 THR A CA 1
ATOM 676 C C . THR A 1 89 ? 18.393 19.706 22.361 1.00 88.19 89 THR A C 1
ATOM 678 O O . THR A 1 89 ? 19.264 20.108 21.596 1.00 88.19 89 THR A O 1
ATOM 681 N N . THR A 1 90 ? 17.845 18.492 22.235 1.00 86.19 90 THR A N 1
ATOM 682 C CA . THR A 1 90 ? 18.177 17.580 21.134 1.00 86.19 90 THR A CA 1
ATOM 683 C C . THR A 1 90 ? 17.709 18.178 19.814 1.00 86.19 90 THR A C 1
ATOM 685 O O . THR A 1 90 ? 16.549 18.571 19.690 1.00 86.19 90 THR A O 1
ATOM 688 N N . LEU A 1 91 ? 18.606 18.253 18.831 1.00 83.81 91 LEU A N 1
ATOM 689 C CA . LEU A 1 91 ? 18.279 18.714 17.485 1.00 83.81 91 LEU A CA 1
ATOM 690 C C . LEU A 1 91 ? 17.464 17.644 16.759 1.00 83.81 91 LEU A C 1
ATOM 692 O O . LEU A 1 91 ? 17.785 16.462 16.852 1.00 83.81 91 LEU A O 1
ATOM 696 N N . ILE A 1 92 ? 16.443 18.049 16.002 1.00 74.62 92 ILE A N 1
ATOM 697 C CA . ILE A 1 92 ? 15.545 17.106 15.312 1.00 74.62 92 ILE A CA 1
ATOM 698 C C . ILE A 1 92 ? 16.319 16.179 14.367 1.00 74.62 92 ILE A C 1
ATOM 700 O O . ILE A 1 92 ? 16.060 14.982 14.332 1.00 74.62 92 ILE A O 1
ATOM 704 N N . LYS A 1 93 ? 17.326 16.703 13.660 1.00 73.50 93 LYS A N 1
ATOM 705 C CA . LYS A 1 93 ? 18.183 15.920 12.751 1.00 73.50 93 LYS A CA 1
ATOM 706 C C . LYS A 1 93 ? 18.978 14.797 13.438 1.00 73.50 93 LYS A C 1
ATOM 708 O O . LYS A 1 93 ? 19.396 13.852 12.775 1.00 73.50 93 LYS A O 1
ATOM 713 N N . ASP A 1 94 ? 19.206 14.908 14.746 1.00 79.00 94 ASP A N 1
ATOM 714 C CA . ASP A 1 94 ? 20.001 13.947 15.518 1.00 79.00 94 ASP A CA 1
ATOM 715 C C . ASP A 1 94 ? 19.127 12.827 16.105 1.00 79.00 94 ASP A C 1
ATOM 717 O O . ASP A 1 94 ? 19.631 11.927 16.778 1.00 79.00 94 ASP A O 1
ATOM 721 N N . ILE A 1 95 ? 17.815 12.870 15.859 1.00 72.12 95 ILE A N 1
ATOM 722 C CA . ILE A 1 95 ? 16.853 11.876 16.324 1.00 72.12 95 ILE A CA 1
ATOM 723 C C . ILE A 1 95 ? 16.721 10.788 15.260 1.00 72.12 95 ILE A C 1
ATOM 725 O O . ILE A 1 95 ? 16.250 11.075 14.157 1.00 72.12 95 ILE A O 1
ATOM 729 N N . PRO A 1 96 ? 17.089 9.535 15.573 1.00 67.19 96 PRO A N 1
ATOM 730 C CA . PRO A 1 96 ? 17.028 8.439 14.614 1.00 67.19 96 PRO A CA 1
ATOM 731 C C . PRO A 1 96 ? 15.640 8.246 13.993 1.00 67.19 96 PRO A C 1
ATOM 733 O O . PRO A 1 96 ? 15.559 7.968 12.808 1.00 67.19 96 PRO A O 1
ATOM 736 N N . GLU A 1 97 ? 14.558 8.456 14.746 1.00 66.38 97 GLU A N 1
ATOM 737 C CA . GLU A 1 97 ? 13.167 8.339 14.277 1.00 66.38 97 GLU A CA 1
ATOM 738 C C . GLU A 1 97 ? 12.779 9.372 13.209 1.00 66.38 97 GLU A C 1
ATOM 740 O O . GLU A 1 97 ? 11.878 9.109 12.422 1.00 66.38 97 GLU A O 1
ATOM 745 N N . PHE A 1 98 ? 13.456 10.525 13.155 1.00 56.31 98 PHE A N 1
ATOM 746 C CA . PHE A 1 98 ? 13.295 11.518 12.081 1.00 56.31 98 PHE A CA 1
ATOM 747 C C . PHE A 1 98 ? 14.333 11.353 10.964 1.00 56.31 98 PHE A C 1
ATOM 749 O O . PHE A 1 98 ? 14.263 12.037 9.946 1.00 56.31 98 PHE A O 1
ATOM 756 N N . ASN A 1 99 ? 15.310 10.467 11.164 1.00 47.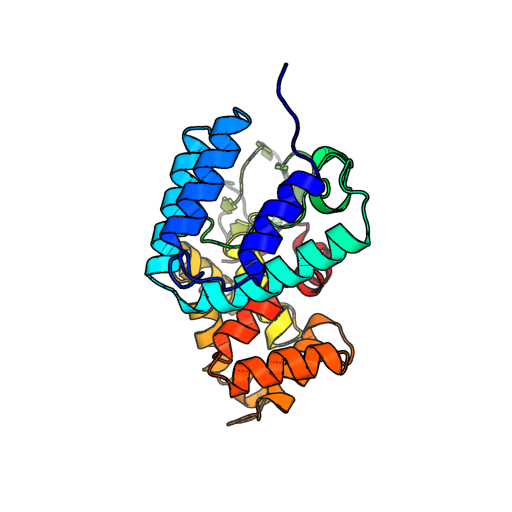78 99 ASN A N 1
ATOM 757 C CA . ASN A 1 99 ? 16.427 10.227 10.255 1.00 47.78 99 ASN A CA 1
ATOM 758 C C . ASN A 1 99 ? 16.363 8.830 9.609 1.00 47.78 99 ASN A C 1
ATOM 760 O O . ASN A 1 99 ? 17.193 8.477 8.771 1.00 47.78 99 ASN A O 1
ATOM 764 N N . THR A 1 100 ? 15.362 8.022 9.966 1.00 39.66 100 THR A N 1
ATOM 765 C CA . THR A 1 100 ? 14.909 6.915 9.134 1.00 39.66 100 THR A CA 1
ATOM 766 C C . THR A 1 100 ? 14.124 7.520 7.982 1.00 39.66 100 THR A C 1
ATOM 768 O O . THR A 1 100 ? 13.082 8.124 8.217 1.00 39.66 100 THR A O 1
ATOM 771 N N . GLY A 1 101 ? 14.595 7.349 6.746 1.00 35.03 101 GLY A N 1
ATOM 772 C CA . GLY A 1 101 ? 13.786 7.538 5.537 1.00 35.03 101 GLY A CA 1
ATOM 773 C C . GLY A 1 101 ? 12.632 6.527 5.474 1.00 35.03 101 GLY A C 1
ATOM 774 O O . GLY A 1 101 ? 12.605 5.674 4.594 1.00 35.03 101 GLY A O 1
ATOM 775 N N . GLY A 1 102 ? 11.742 6.573 6.466 1.00 30.86 102 GLY A N 1
ATOM 776 C CA . GLY A 1 102 ? 10.518 5.794 6.599 1.00 30.86 102 GLY A CA 1
ATOM 777 C C . GLY A 1 102 ? 9.306 6.595 6.117 1.00 30.86 102 GLY A C 1
ATOM 778 O O . GLY A 1 102 ? 9.424 7.801 5.902 1.00 30.86 102 GLY A O 1
ATOM 779 N N . PRO A 1 103 ? 8.163 5.930 5.895 1.00 37.62 103 PRO A N 1
ATOM 780 C CA . PRO A 1 103 ? 7.164 6.350 4.921 1.00 37.62 103 PRO A CA 1
ATOM 781 C C . PRO A 1 103 ? 6.575 7.721 5.251 1.00 37.62 103 PRO A C 1
ATOM 783 O O . PRO A 1 103 ? 6.019 7.938 6.326 1.00 37.62 103 PRO A O 1
ATOM 786 N N . VAL A 1 104 ? 6.695 8.635 4.294 1.00 35.78 104 VAL A N 1
ATOM 787 C CA . VAL A 1 104 ? 5.868 9.837 4.207 1.00 35.78 104 VAL A CA 1
ATOM 788 C C . VAL A 1 104 ? 4.428 9.427 3.893 1.00 35.78 104 VAL A C 1
ATOM 790 O O . VAL A 1 104 ? 4.203 8.505 3.112 1.00 35.78 104 VAL A O 1
ATOM 793 N N . ASP A 1 105 ? 3.496 10.124 4.542 1.00 34.94 105 ASP A N 1
ATOM 794 C CA . ASP A 1 105 ? 2.046 10.150 4.320 1.00 34.94 105 ASP A CA 1
ATOM 795 C C . ASP A 1 105 ? 1.618 9.709 2.899 1.00 34.94 105 ASP A C 1
ATOM 797 O O . ASP A 1 105 ? 2.032 10.345 1.924 1.00 34.94 105 ASP A O 1
ATOM 801 N N . PRO A 1 106 ? 0.785 8.659 2.740 1.00 39.19 106 PRO A N 1
ATOM 802 C CA . PRO A 1 106 ? 0.275 8.211 1.448 1.00 39.19 106 PRO A CA 1
ATOM 803 C C . PRO A 1 106 ? -0.881 9.103 0.958 1.00 39.19 106 PRO A C 1
ATOM 805 O O . PRO A 1 106 ? -1.892 8.609 0.449 1.00 39.19 106 PRO A O 1
ATOM 808 N N . GLY A 1 107 ? -0.725 10.428 1.059 1.00 34.72 107 GLY A N 1
ATOM 809 C CA . GLY A 1 107 ? -1.438 11.358 0.186 1.00 34.72 107 GLY A CA 1
ATOM 810 C C . GLY A 1 107 ? -1.209 10.952 -1.275 1.00 34.72 107 GLY A C 1
ATOM 811 O O . GLY A 1 107 ? -0.236 10.248 -1.566 1.00 34.72 107 GLY A O 1
ATOM 812 N N . PRO A 1 108 ? -2.108 11.312 -2.207 1.00 37.44 108 PRO A N 1
ATOM 813 C CA . PRO A 1 108 ? -2.071 10.769 -3.555 1.00 37.44 108 PRO A CA 1
ATOM 814 C C . PRO A 1 108 ? -0.694 11.048 -4.150 1.00 37.44 108 PRO A C 1
ATOM 816 O O . PRO A 1 108 ? -0.332 12.199 -4.392 1.00 37.44 108 PRO A O 1
ATOM 819 N N . ALA A 1 109 ? 0.084 9.984 -4.350 1.00 41.25 109 ALA A N 1
ATOM 820 C CA . ALA A 1 109 ? 1.314 10.021 -5.111 1.00 41.25 109 ALA A CA 1
ATOM 821 C C . ALA A 1 109 ? 0.930 10.284 -6.571 1.00 41.25 109 ALA A C 1
ATOM 823 O O . ALA A 1 109 ? 0.937 9.389 -7.405 1.00 41.25 109 ALA A O 1
ATOM 824 N N . THR A 1 110 ? 0.546 11.521 -6.872 1.00 39.88 110 THR A N 1
ATOM 825 C CA . THR A 1 110 ? 0.566 12.072 -8.223 1.00 39.88 110 THR A CA 1
ATOM 826 C C . THR A 1 110 ? 1.876 12.829 -8.410 1.00 39.88 110 THR A C 1
ATOM 828 O O . THR A 1 110 ? 1.889 13.942 -8.932 1.00 39.88 110 THR A O 1
ATOM 831 N N . GLY A 1 111 ? 2.987 12.237 -7.955 1.00 50.09 111 GLY A N 1
ATOM 832 C CA . GLY A 1 111 ? 4.209 12.380 -8.733 1.00 50.09 111 GLY A CA 1
ATOM 833 C C . GLY A 1 111 ? 3.894 11.817 -10.117 1.00 50.09 111 GLY A C 1
ATOM 834 O O . GLY A 1 111 ? 3.198 10.805 -10.212 1.00 50.09 111 GLY A O 1
ATOM 835 N N . ASP A 1 112 ? 4.284 12.526 -11.172 1.00 66.88 112 ASP A N 1
ATOM 836 C CA . ASP A 1 112 ? 4.157 12.001 -12.531 1.00 66.88 112 ASP A CA 1
ATOM 837 C C . ASP A 1 112 ? 4.827 10.621 -12.551 1.00 66.88 112 ASP A C 1
ATOM 839 O O . ASP A 1 112 ? 5.979 10.503 -12.147 1.00 66.88 112 ASP A O 1
ATOM 843 N N . LEU A 1 113 ? 4.074 9.566 -12.874 1.00 79.12 113 LEU A N 1
ATOM 844 C CA . LEU A 1 113 ? 4.637 8.220 -12.925 1.00 79.12 113 LEU A CA 1
ATOM 845 C C . LEU A 1 113 ? 5.613 8.183 -14.098 1.00 79.12 113 LEU A C 1
ATOM 847 O O . LEU A 1 113 ? 5.188 8.350 -15.245 1.00 79.12 113 LEU A O 1
ATOM 851 N N . ASP A 1 114 ? 6.888 7.901 -13.846 1.00 82.25 114 ASP A N 1
ATOM 852 C CA . ASP A 1 114 ? 7.864 7.788 -14.916 1.00 82.25 114 ASP A CA 1
ATOM 853 C C . ASP A 1 114 ? 7.834 6.375 -15.515 1.00 82.25 114 ASP A C 1
ATOM 855 O O . ASP A 1 114 ? 8.038 5.351 -14.848 1.00 82.25 114 ASP A O 1
ATOM 859 N N . PHE A 1 115 ? 7.576 6.316 -16.824 1.00 88.31 115 PHE A N 1
ATOM 860 C CA . PHE A 1 115 ? 7.505 5.072 -17.586 1.00 88.31 115 PHE A CA 1
ATOM 861 C C . PHE A 1 115 ? 8.734 4.877 -18.471 1.00 88.31 115 PHE A C 1
ATOM 863 O O . PHE A 1 115 ? 9.143 5.773 -19.213 1.00 88.31 115 PHE A O 1
ATOM 870 N N . ALA A 1 116 ? 9.233 3.642 -18.528 1.00 86.94 116 ALA A N 1
ATOM 871 C CA . ALA A 1 116 ? 10.089 3.184 -19.617 1.00 86.94 116 ALA A CA 1
ATOM 872 C C . ALA A 1 116 ? 9.423 2.040 -20.387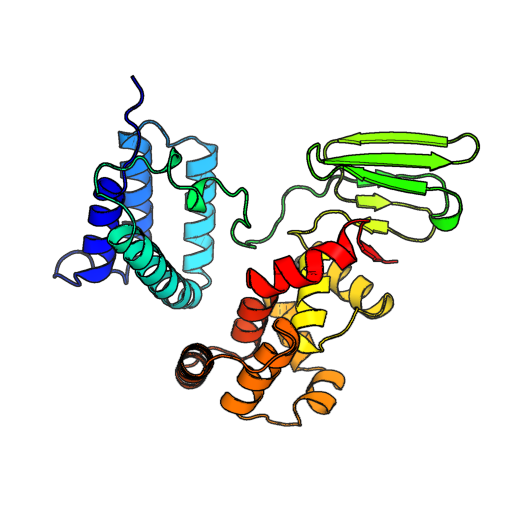 1.00 86.94 116 ALA A C 1
ATOM 874 O O . ALA A 1 116 ? 8.911 1.085 -19.805 1.00 86.94 116 ALA A O 1
ATOM 875 N N . THR A 1 117 ? 9.446 2.119 -21.719 1.00 93.31 117 THR A N 1
ATOM 876 C CA . THR A 1 117 ? 8.953 1.039 -22.585 1.00 93.31 117 THR A CA 1
ATOM 877 C C . THR A 1 117 ? 10.063 0.036 -22.871 1.00 93.31 117 THR A C 1
ATOM 879 O O . THR A 1 117 ? 11.107 0.382 -23.426 1.00 93.31 117 THR A O 1
ATOM 882 N N . ILE A 1 118 ? 9.802 -1.226 -22.557 1.00 92.81 118 ILE A N 1
ATOM 883 C CA . ILE A 1 118 ? 10.686 -2.359 -22.783 1.00 92.81 118 ILE A CA 1
ATOM 884 C C . ILE A 1 118 ? 10.120 -3.196 -23.929 1.00 92.81 118 ILE A C 1
ATOM 886 O O . ILE A 1 118 ? 9.085 -3.845 -23.813 1.00 92.81 118 ILE A O 1
ATOM 890 N N . ALA A 1 119 ? 10.819 -3.211 -25.066 1.00 91.88 119 ALA A N 1
ATOM 891 C CA . ALA A 1 119 ? 10.382 -3.902 -26.283 1.00 91.88 119 ALA A CA 1
ATOM 892 C C . ALA A 1 119 ? 10.554 -5.438 -26.221 1.00 91.88 119 ALA A C 1
ATOM 894 O O . ALA A 1 119 ? 10.825 -6.080 -27.239 1.00 91.88 119 ALA A O 1
ATOM 895 N N . LYS A 1 120 ? 10.404 -6.039 -25.041 1.00 92.69 120 LYS A N 1
ATOM 896 C CA . LYS A 1 120 ? 10.506 -7.478 -24.764 1.00 92.69 120 LYS A CA 1
ATOM 897 C C . LYS A 1 120 ? 9.274 -7.933 -23.980 1.00 92.69 120 LYS A C 1
ATOM 899 O O . LYS A 1 120 ? 8.554 -7.101 -23.431 1.00 92.69 120 LYS A O 1
ATOM 904 N N . ILE A 1 1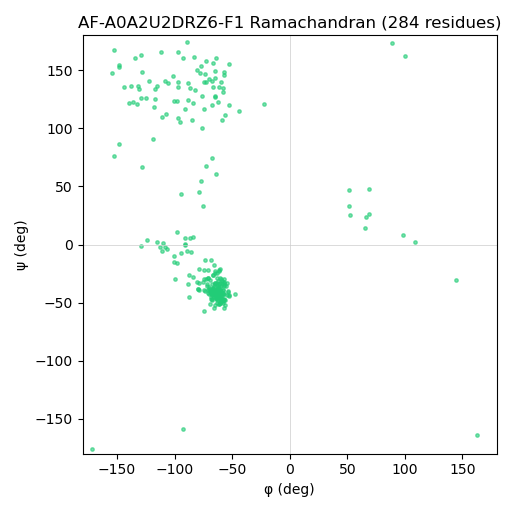21 ? 9.038 -9.240 -23.940 1.00 96.00 121 ILE A N 1
ATOM 905 C CA . ILE A 1 121 ? 8.162 -9.833 -22.923 1.00 96.00 121 ILE A CA 1
ATOM 906 C C . ILE A 1 121 ? 8.950 -9.994 -21.624 1.00 96.00 121 ILE A C 1
ATOM 908 O O . ILE A 1 121 ? 10.175 -10.159 -21.661 1.00 96.00 121 ILE A O 1
ATOM 912 N N . PHE A 1 122 ? 8.275 -9.931 -20.483 1.00 96.06 122 PHE A N 1
ATOM 913 C CA . PHE A 1 122 ? 8.945 -9.930 -19.183 1.00 96.06 122 PHE A CA 1
ATOM 914 C C . PHE A 1 122 ? 9.745 -11.211 -18.928 1.00 96.06 122 PHE A C 1
ATOM 916 O O . PHE A 1 122 ? 10.868 -11.148 -18.437 1.00 96.06 122 PHE A O 1
ATOM 923 N N . SER A 1 123 ? 9.233 -12.365 -19.364 1.00 96.12 123 SER A N 1
ATOM 924 C CA . SER A 1 123 ? 9.912 -13.657 -19.197 1.00 96.12 123 SER A CA 1
ATOM 925 C C . SER A 1 123 ? 11.200 -13.827 -20.016 1.00 96.12 123 SER A C 1
ATOM 927 O O . SER A 1 123 ? 11.943 -14.776 -19.773 1.00 96.12 123 SER A O 1
ATOM 929 N N . ASP A 1 124 ? 11.465 -12.949 -20.989 1.00 96.56 124 ASP A N 1
ATOM 930 C CA . ASP A 1 124 ? 12.649 -13.024 -21.863 1.00 96.56 124 ASP A CA 1
ATOM 931 C C . ASP A 1 124 ? 13.867 -12.277 -21.300 1.00 96.56 124 ASP A C 1
ATOM 933 O O . ASP A 1 124 ? 14.953 -12.309 -21.894 1.00 96.56 124 ASP A O 1
ATOM 937 N N . VAL A 1 125 ? 13.698 -11.565 -20.186 1.00 97.31 125 VAL A N 1
ATOM 938 C CA . VAL A 1 125 ? 14.729 -10.721 -19.582 1.00 97.31 125 VAL A CA 1
ATOM 939 C C . VAL A 1 125 ? 14.810 -10.950 -18.076 1.00 97.31 125 VAL A C 1
ATOM 941 O O . VAL A 1 125 ? 13.878 -11.433 -17.442 1.00 97.31 125 VAL A O 1
ATOM 944 N N . SER A 1 126 ? 15.933 -10.568 -17.483 1.00 97.44 126 SER A N 1
ATOM 945 C CA . SER A 1 126 ? 16.054 -10.363 -16.043 1.00 97.44 126 SER A CA 1
ATOM 946 C C . SER A 1 126 ? 15.892 -8.883 -15.728 1.00 97.44 126 SER A C 1
ATOM 948 O O . SER A 1 126 ? 16.519 -8.050 -16.391 1.00 97.44 126 SER A O 1
ATOM 950 N N . VAL A 1 127 ? 15.118 -8.566 -14.694 1.00 97.81 127 VAL A N 1
ATOM 951 C CA . VAL A 1 127 ? 14.998 -7.208 -14.158 1.00 97.81 127 VAL A CA 1
ATOM 952 C C . VAL A 1 127 ? 15.539 -7.181 -12.738 1.00 97.81 127 VAL A C 1
ATOM 954 O O . VAL A 1 127 ? 15.256 -8.081 -11.954 1.00 97.81 127 VAL A O 1
ATOM 957 N N . THR A 1 128 ? 16.319 -6.157 -12.411 1.00 96.38 128 THR A N 1
ATOM 958 C CA . THR A 1 128 ? 16.741 -5.862 -11.042 1.00 96.38 128 THR A CA 1
ATOM 959 C C . THR A 1 128 ? 16.447 -4.407 -10.705 1.00 96.38 128 THR A C 1
ATOM 961 O O . THR A 1 128 ? 16.502 -3.530 -11.573 1.00 96.38 128 THR A O 1
ATOM 964 N N . TYR A 1 129 ? 16.146 -4.155 -9.435 1.00 93.69 129 TYR A N 1
ATOM 965 C CA . TYR A 1 129 ? 15.919 -2.823 -8.893 1.00 93.69 129 TYR A CA 1
ATOM 966 C C . TYR A 1 129 ? 16.850 -2.580 -7.707 1.00 93.69 129 TYR A C 1
ATOM 968 O O . TYR A 1 129 ? 16.913 -3.375 -6.770 1.00 93.69 129 TYR A O 1
ATOM 976 N N . ASP A 1 130 ? 17.601 -1.487 -7.760 1.00 86.56 130 ASP A N 1
ATOM 977 C CA . ASP A 1 130 ? 18.434 -1.028 -6.655 1.00 86.56 130 ASP A CA 1
ATOM 978 C C . ASP A 1 130 ? 17.661 0.016 -5.846 1.00 86.56 130 ASP A C 1
ATOM 980 O O . ASP A 1 130 ? 17.526 1.164 -6.267 1.00 86.56 130 ASP A O 1
ATOM 984 N N . ALA A 1 131 ? 17.180 -0.382 -4.668 1.00 79.94 131 ALA A N 1
ATOM 985 C CA . ALA A 1 131 ? 16.402 0.482 -3.787 1.00 79.94 131 ALA A CA 1
ATOM 986 C C . ALA A 1 131 ? 17.184 1.681 -3.229 1.00 79.94 131 ALA A C 1
ATOM 988 O O . ALA A 1 131 ? 16.563 2.668 -2.849 1.00 79.94 131 ALA A O 1
ATOM 989 N N . ALA A 1 132 ? 18.519 1.626 -3.179 1.00 80.25 132 ALA A N 1
ATOM 990 C CA . ALA A 1 132 ? 19.328 2.738 -2.680 1.00 80.25 132 ALA A CA 1
ATOM 991 C C . ALA A 1 132 ? 19.523 3.827 -3.739 1.00 80.25 132 ALA A C 1
ATOM 993 O O . ALA A 1 132 ? 19.654 5.003 -3.404 1.00 80.25 132 ALA A O 1
ATOM 994 N N . THR A 1 133 ? 19.574 3.437 -5.015 1.00 80.81 133 THR A N 1
ATOM 995 C CA . THR A 1 133 ? 19.792 4.366 -6.134 1.00 80.81 133 THR A CA 1
ATOM 996 C C . THR A 1 133 ? 18.555 4.593 -6.996 1.00 80.81 133 THR A C 1
ATOM 998 O O . THR A 1 133 ? 18.626 5.374 -7.940 1.00 80.81 133 THR A O 1
ATOM 1001 N N . HIS A 1 134 ? 17.440 3.923 -6.692 1.00 80.88 134 HIS A N 1
ATOM 1002 C CA . HIS A 1 134 ? 16.218 3.894 -7.503 1.00 80.88 134 HIS A CA 1
ATOM 1003 C C . HIS A 1 134 ? 16.484 3.524 -8.966 1.00 80.88 134 HIS A C 1
ATOM 1005 O O . HIS A 1 134 ? 15.847 4.039 -9.889 1.00 80.88 134 HIS A O 1
ATOM 1011 N N . LYS A 1 135 ? 17.479 2.660 -9.192 1.00 88.12 135 LYS A N 1
ATOM 1012 C CA . LYS A 1 135 ? 17.910 2.267 -10.530 1.00 88.12 135 LYS A CA 1
ATOM 1013 C C . LYS A 1 135 ? 17.284 0.941 -10.924 1.00 88.12 135 LYS A C 1
ATOM 1015 O O . LYS A 1 135 ? 17.536 -0.077 -10.284 1.00 88.12 135 LYS A O 1
ATOM 1020 N N . VAL A 1 136 ? 16.576 0.938 -12.044 1.00 91.56 136 VAL A N 1
ATOM 1021 C CA . VAL A 1 136 ? 16.145 -0.280 -12.732 1.00 91.56 136 VAL A CA 1
ATOM 1022 C C . VAL A 1 136 ? 17.222 -0.729 -13.713 1.00 91.56 136 VAL A C 1
ATOM 1024 O O . VAL A 1 136 ? 17.843 0.087 -14.397 1.00 91.56 136 VAL A O 1
ATOM 1027 N N . THR A 1 137 ? 17.464 -2.032 -13.789 1.00 96.00 137 THR A N 1
ATOM 1028 C CA . THR A 1 137 ? 18.324 -2.661 -14.796 1.00 96.00 137 THR A CA 1
ATOM 1029 C C . THR A 1 137 ? 17.567 -3.808 -15.441 1.00 96.00 137 THR A C 1
ATOM 1031 O O . THR A 1 137 ? 17.084 -4.698 -14.752 1.00 96.00 137 THR A O 1
ATOM 1034 N N . VAL A 1 138 ? 17.478 -3.794 -16.766 1.00 97.19 138 VAL A N 1
ATOM 1035 C CA . VAL A 1 138 ? 16.887 -4.861 -17.573 1.00 97.19 138 VAL A CA 1
ATOM 1036 C C . VAL A 1 138 ? 17.981 -5.441 -18.457 1.00 97.19 138 VAL A C 1
ATOM 1038 O O . VAL A 1 138 ? 18.629 -4.709 -19.206 1.00 97.19 138 VAL A O 1
ATOM 1041 N N . HIS A 1 139 ? 18.174 -6.751 -18.379 1.00 97.12 139 HIS A N 1
ATOM 1042 C CA . HIS A 1 139 ? 19.195 -7.468 -19.136 1.00 97.12 139 HIS A CA 1
ATOM 1043 C C . HIS A 1 139 ? 18.598 -8.699 -19.821 1.00 97.12 139 HIS A C 1
ATOM 1045 O O . HIS A 1 139 ? 17.838 -9.450 -19.215 1.00 97.12 139 HIS A O 1
ATOM 1051 N N . GLY A 1 140 ? 18.948 -8.929 -21.082 1.00 92.50 140 GLY A N 1
ATOM 1052 C CA . GLY A 1 140 ? 18.527 -10.103 -21.841 1.00 92.50 140 GLY A CA 1
ATOM 1053 C C . GLY A 1 140 ? 19.238 -10.214 -23.186 1.00 92.50 140 GLY A C 1
ATOM 1054 O O . GLY A 1 140 ? 20.120 -9.425 -23.521 1.00 92.50 140 GLY A O 1
ATOM 1055 N N . ALA A 1 141 ? 18.858 -11.208 -23.992 1.00 89.12 141 ALA A N 1
ATOM 1056 C CA . ALA A 1 141 ? 19.520 -11.478 -25.269 1.00 89.12 141 ALA A CA 1
ATOM 1057 C C . ALA A 1 141 ? 19.459 -10.263 -26.221 1.00 89.12 141 ALA A C 1
ATOM 1059 O O . ALA A 1 141 ? 18.406 -9.938 -26.788 1.00 89.12 141 ALA A O 1
ATOM 1060 N N . GLY A 1 142 ? 20.611 -9.604 -26.394 1.00 87.94 142 GLY A N 1
ATOM 1061 C CA . GLY A 1 142 ? 20.762 -8.406 -27.221 1.00 87.94 142 GLY A CA 1
ATOM 1062 C C . GLY A 1 142 ? 20.005 -7.184 -26.693 1.00 87.94 142 GLY A C 1
ATOM 1063 O O . GLY A 1 142 ? 19.643 -6.321 -27.491 1.00 87.94 142 GLY A O 1
ATOM 1064 N N . TYR A 1 143 ? 19.707 -7.136 -25.392 1.00 90.25 143 TYR A N 1
ATOM 1065 C CA . TYR A 1 143 ? 18.981 -6.035 -24.772 1.00 90.25 143 TYR A CA 1
ATOM 1066 C C . TYR A 1 143 ? 19.572 -5.692 -23.404 1.00 90.25 143 TYR A C 1
ATOM 1068 O O . TYR A 1 143 ? 19.593 -6.527 -22.504 1.00 90.25 143 TYR A O 1
ATOM 1076 N N . ASP A 1 144 ? 19.995 -4.441 -23.259 1.00 92.38 144 ASP A N 1
ATOM 1077 C CA . ASP A 1 144 ? 20.528 -3.869 -22.029 1.00 92.38 144 ASP A CA 1
ATOM 1078 C C . ASP A 1 144 ? 19.907 -2.487 -21.838 1.00 92.38 144 ASP A C 1
ATOM 1080 O O . ASP A 1 144 ? 20.020 -1.618 -22.706 1.00 92.38 144 ASP A O 1
ATOM 1084 N N . PHE A 1 145 ? 19.238 -2.288 -20.708 1.00 92.38 145 PHE A N 1
ATOM 1085 C CA . PHE A 1 145 ? 18.613 -1.023 -20.338 1.00 92.38 145 PHE A CA 1
ATOM 1086 C C . PHE A 1 145 ? 18.866 -0.743 -18.859 1.00 92.38 145 PHE A C 1
ATOM 1088 O O . PHE A 1 145 ? 18.747 -1.639 -18.025 1.00 92.38 145 PHE A O 1
ATOM 1095 N N . GLN A 1 146 ? 19.218 0.498 -18.529 1.00 92.31 146 GLN A N 1
ATOM 1096 C CA . GLN A 1 146 ? 19.367 0.957 -17.151 1.00 92.31 146 GLN A CA 1
ATOM 1097 C C . GLN A 1 146 ? 18.890 2.396 -17.043 1.00 92.31 146 GLN A C 1
ATOM 1099 O O . GLN A 1 146 ? 19.257 3.218 -17.881 1.00 92.31 146 GLN A O 1
ATOM 1104 N N . GLN A 1 147 ? 18.120 2.703 -16.005 1.00 83.56 147 GLN A N 1
ATOM 1105 C CA . GLN A 1 147 ? 17.611 4.050 -15.768 1.00 83.56 147 GLN A CA 1
ATOM 1106 C C . GLN A 1 147 ? 17.338 4.255 -14.275 1.00 83.56 147 GLN A C 1
ATOM 1108 O O . GLN A 1 147 ? 16.997 3.308 -13.571 1.00 83.56 147 GLN A O 1
ATOM 1113 N N . VAL A 1 148 ? 17.520 5.483 -13.794 1.00 84.38 148 VAL A N 1
ATOM 1114 C CA . VAL A 1 148 ? 17.151 5.910 -12.435 1.00 84.38 148 VAL A CA 1
ATOM 1115 C C . VAL A 1 148 ? 15.839 6.682 -12.496 1.00 84.38 148 VAL A C 1
ATOM 1117 O O . VAL A 1 148 ? 15.640 7.419 -13.464 1.00 84.38 148 VAL A O 1
ATOM 1120 N N . GLY A 1 149 ? 14.999 6.533 -11.467 1.00 76.06 149 GLY A N 1
ATOM 1121 C CA . GLY A 1 149 ? 13.728 7.258 -11.354 1.00 76.06 149 GLY A CA 1
ATOM 1122 C C . GLY A 1 149 ? 12.719 6.788 -12.394 1.00 76.06 149 GLY A C 1
ATOM 1123 O O . GLY A 1 149 ? 12.210 7.589 -13.158 1.00 76.06 149 GLY A O 1
ATOM 1124 N N . ILE A 1 150 ? 12.560 5.469 -12.522 1.00 83.69 150 ILE A N 1
ATOM 1125 C CA . ILE A 1 150 ? 11.485 4.866 -13.311 1.00 83.69 150 ILE A CA 1
ATOM 1126 C C . ILE A 1 150 ? 10.634 4.060 -12.352 1.00 83.69 150 ILE A C 1
ATOM 1128 O O . ILE A 1 150 ? 11.113 3.076 -11.778 1.00 83.69 150 ILE A O 1
ATOM 1132 N N . GLU A 1 151 ? 9.367 4.429 -12.235 1.00 90.69 151 GLU A N 1
ATOM 1133 C CA . GLU A 1 151 ? 8.414 3.695 -11.414 1.00 90.69 151 GLU A CA 1
ATOM 1134 C C . GLU A 1 151 ? 7.763 2.561 -12.199 1.00 90.69 151 GLU A C 1
ATOM 1136 O O . GLU A 1 151 ? 7.347 1.574 -11.597 1.00 90.69 151 GLU A O 1
ATOM 1141 N N . ARG A 1 152 ? 7.661 2.654 -13.532 1.00 94.75 152 ARG A N 1
ATOM 1142 C CA . ARG A 1 152 ? 6.930 1.665 -14.340 1.00 94.75 152 ARG A CA 1
ATOM 1143 C C . ARG A 1 152 ? 7.722 1.211 -15.567 1.00 94.75 152 ARG A C 1
ATOM 1145 O O . ARG A 1 152 ? 8.032 1.987 -16.469 1.00 94.75 152 ARG A O 1
ATOM 1152 N N . LEU A 1 153 ? 7.991 -0.091 -15.651 1.00 96.88 153 LEU A N 1
ATOM 1153 C CA . LEU A 1 153 ? 8.512 -0.734 -16.858 1.00 96.88 153 LEU A CA 1
ATOM 1154 C C . LEU A 1 153 ? 7.366 -1.361 -17.648 1.00 96.88 153 LEU A C 1
ATOM 1156 O O . LEU A 1 153 ? 6.810 -2.377 -17.237 1.00 96.88 153 LEU A O 1
ATOM 1160 N N . GLN A 1 154 ? 7.029 -0.777 -18.795 1.00 96.69 154 GLN A N 1
ATOM 1161 C CA . GLN A 1 154 ? 6.011 -1.291 -19.708 1.00 96.69 154 GLN A CA 1
ATOM 1162 C C . GLN A 1 154 ? 6.621 -2.333 -20.651 1.00 96.69 154 GLN A C 1
ATOM 1164 O O . GLN A 1 154 ? 7.339 -1.980 -21.585 1.00 96.69 154 GLN A O 1
ATOM 1169 N N . PHE A 1 155 ? 6.296 -3.604 -20.443 1.00 96.88 155 PHE A N 1
ATOM 1170 C CA . PHE A 1 155 ? 6.622 -4.716 -21.338 1.00 96.88 155 PHE A CA 1
ATOM 1171 C C . PHE A 1 155 ? 5.518 -4.927 -22.381 1.00 96.88 155 PHE A C 1
ATOM 1173 O O . PHE A 1 155 ? 4.460 -4.295 -22.334 1.00 96.88 155 PHE A O 1
ATOM 1180 N N . GLN A 1 156 ? 5.747 -5.837 -23.330 1.00 95.25 156 GLN A N 1
ATOM 1181 C CA . GLN A 1 156 ? 4.720 -6.224 -24.309 1.00 95.25 156 GLN A CA 1
ATOM 1182 C C . GLN A 1 156 ? 3.533 -6.970 -23.674 1.00 95.25 156 GLN A C 1
ATOM 1184 O O . GLN A 1 156 ? 2.435 -6.956 -24.228 1.00 95.25 156 GLN A O 1
ATOM 1189 N N . ASP A 1 157 ? 3.759 -7.637 -22.543 1.00 95.81 157 ASP A N 1
ATOM 1190 C CA . ASP A 1 157 ? 2.831 -8.561 -21.882 1.00 95.81 157 ASP A CA 1
ATOM 1191 C C . ASP A 1 157 ? 2.359 -8.091 -20.497 1.00 95.81 157 ASP A C 1
ATOM 1193 O O . ASP A 1 157 ? 1.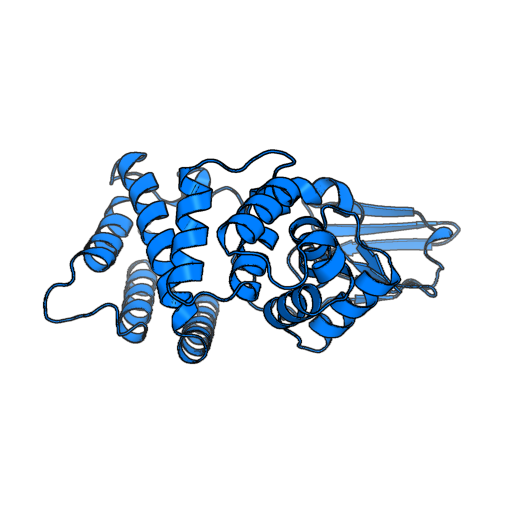578 -8.784 -19.847 1.00 95.81 157 ASP A O 1
ATOM 1197 N N . GLY A 1 158 ? 2.785 -6.907 -20.059 1.00 96.69 158 GLY A N 1
ATOM 1198 C CA . GLY A 1 158 ? 2.361 -6.314 -18.796 1.00 96.69 158 GLY A CA 1
ATOM 1199 C C . GLY A 1 158 ? 3.288 -5.199 -18.345 1.00 96.69 158 GLY A C 1
ATOM 1200 O O . GLY A 1 158 ? 4.064 -4.653 -19.131 1.00 96.69 158 GLY A O 1
ATOM 1201 N N . ILE A 1 159 ? 3.177 -4.830 -17.078 1.00 98.19 159 ILE A N 1
ATOM 1202 C CA . ILE A 1 159 ? 3.936 -3.753 -16.460 1.00 98.19 159 ILE A CA 1
ATOM 1203 C C . ILE A 1 159 ? 4.531 -4.276 -15.157 1.00 98.19 159 ILE A C 1
ATOM 1205 O O . ILE A 1 159 ? 3.838 -4.892 -14.344 1.00 98.19 159 ILE A O 1
ATOM 1209 N N . LEU A 1 160 ? 5.815 -3.996 -14.949 1.00 98.38 160 LEU A N 1
ATOM 1210 C CA . LEU A 1 160 ? 6.465 -4.168 -13.656 1.00 98.38 160 LEU A CA 1
ATOM 1211 C C . LEU A 1 160 ? 6.573 -2.806 -12.968 1.00 98.38 160 LEU A C 1
ATOM 1213 O O . LEU A 1 160 ? 7.131 -1.867 -13.541 1.00 98.38 160 LEU A O 1
ATOM 1217 N N . ALA A 1 161 ? 6.018 -2.707 -11.764 1.00 97.69 161 ALA A N 1
ATOM 1218 C CA . ALA A 1 161 ? 5.910 -1.470 -11.004 1.00 97.69 161 ALA A CA 1
ATOM 1219 C C . ALA A 1 161 ? 6.850 -1.418 -9.790 1.00 97.69 161 ALA A C 1
ATOM 1221 O O . ALA A 1 161 ? 7.009 -2.409 -9.077 1.00 97.69 161 ALA A O 1
ATOM 1222 N N . PHE A 1 162 ? 7.424 -0.243 -9.543 1.00 95.00 162 PHE A N 1
ATOM 1223 C CA . PHE A 1 162 ? 8.356 0.076 -8.458 1.00 95.00 162 PHE A CA 1
ATOM 1224 C C . PHE A 1 162 ? 7.885 1.255 -7.591 1.00 95.00 162 PHE A C 1
ATOM 1226 O O . PHE A 1 162 ? 8.580 1.643 -6.653 1.00 95.00 162 PHE A O 1
ATOM 1233 N N . ASP A 1 163 ? 6.693 1.809 -7.839 1.00 89.12 163 ASP A N 1
ATOM 1234 C CA . ASP A 1 163 ? 6.022 2.763 -6.948 1.00 89.12 163 ASP A CA 1
ATOM 1235 C C . ASP A 1 163 ? 5.491 2.049 -5.695 1.00 89.12 163 ASP A C 1
ATOM 1237 O O . ASP A 1 163 ? 4.291 1.925 -5.445 1.00 89.12 163 ASP A O 1
ATOM 1241 N N . PHE A 1 164 ? 6.415 1.580 -4.859 1.00 88.75 164 PHE A N 1
ATOM 1242 C CA . PHE A 1 164 ? 6.111 0.854 -3.626 1.00 88.75 164 PHE A CA 1
ATOM 1243 C C . PHE A 1 164 ? 5.316 1.684 -2.619 1.00 88.75 164 PHE A C 1
ATOM 1245 O O . PHE A 1 164 ? 4.637 1.119 -1.769 1.00 88.75 164 PHE A O 1
ATOM 1252 N N . ASN A 1 165 ? 5.364 3.010 -2.712 1.00 85.12 165 ASN A N 1
ATOM 1253 C CA . ASN A 1 165 ? 4.542 3.903 -1.893 1.00 85.12 165 ASN A CA 1
ATOM 1254 C C . ASN A 1 165 ? 3.312 4.435 -2.650 1.00 85.12 165 ASN A C 1
ATOM 1256 O O . ASN A 1 165 ? 2.429 5.017 -2.026 1.00 85.12 165 ASN A O 1
ATOM 1260 N N . GLY A 1 166 ? 3.247 4.215 -3.967 1.00 85.12 166 GLY A N 1
ATOM 1261 C CA . GLY A 1 166 ? 2.153 4.635 -4.837 1.00 85.12 166 GLY A CA 1
ATOM 1262 C C . GLY A 1 166 ? 1.083 3.559 -5.013 1.00 85.12 166 GLY A C 1
ATOM 1263 O O . GLY A 1 166 ? 0.948 2.640 -4.200 1.00 85.12 166 GLY A O 1
ATOM 1264 N N . ALA A 1 167 ? 0.316 3.679 -6.097 1.00 90.81 167 ALA A N 1
ATOM 1265 C CA . ALA A 1 167 ? -0.829 2.825 -6.398 1.00 90.81 167 ALA A CA 1
ATOM 1266 C C . ALA A 1 167 ? -0.488 1.328 -6.375 1.00 90.81 167 ALA A C 1
ATOM 1268 O O . ALA A 1 167 ? -1.280 0.533 -5.857 1.00 90.81 167 ALA A O 1
ATOM 1269 N N . ALA A 1 168 ? 0.682 0.933 -6.891 1.00 96.44 168 ALA A N 1
ATOM 1270 C CA . ALA A 1 168 ? 1.092 -0.468 -6.920 1.00 96.44 168 ALA A CA 1
ATOM 1271 C C . ALA A 1 168 ? 1.300 -1.040 -5.515 1.00 96.44 168 ALA A C 1
ATOM 1273 O O . ALA A 1 168 ? 0.706 -2.064 -5.161 1.00 96.44 168 ALA A O 1
ATOM 1274 N N . GLY A 1 169 ? 2.102 -0.361 -4.695 1.00 95.94 169 GLY A N 1
ATOM 1275 C CA . GLY A 1 169 ? 2.374 -0.808 -3.333 1.00 95.94 169 GLY A CA 1
ATOM 1276 C C . GLY A 1 169 ? 1.153 -0.740 -2.419 1.00 95.94 169 GLY A C 1
ATOM 1277 O O . GLY A 1 169 ? 0.899 -1.695 -1.686 1.00 95.94 169 GLY A O 1
ATOM 1278 N N . GLN A 1 170 ? 0.361 0.332 -2.508 1.00 95.94 170 GLN A N 1
ATOM 1279 C CA . GLN A 1 170 ? -0.883 0.488 -1.742 1.00 95.94 170 GLN A CA 1
ATOM 1280 C C . GLN A 1 170 ? -1.898 -0.611 -2.092 1.00 95.94 170 GLN A C 1
ATOM 1282 O O . GLN A 1 170 ? -2.474 -1.240 -1.203 1.00 95.94 170 GLN A O 1
ATOM 1287 N N . SER A 1 171 ? -2.057 -0.922 -3.385 1.00 97.94 171 SER A N 1
ATOM 1288 C CA . SER A 1 171 ? -2.931 -2.015 -3.827 1.00 97.94 171 SER A CA 1
ATOM 1289 C C . SER A 1 171 ? -2.464 -3.372 -3.299 1.00 97.94 171 SER A C 1
ATOM 1291 O O . SER A 1 171 ? -3.291 -4.187 -2.905 1.00 97.94 171 SER A O 1
ATOM 1293 N N . TYR A 1 172 ? -1.155 -3.635 -3.250 1.00 98.44 172 TYR A N 1
ATOM 1294 C CA . TYR A 1 172 ? -0.641 -4.889 -2.691 1.00 98.44 172 TYR A CA 1
ATOM 1295 C C . TYR A 1 172 ? -0.882 -4.970 -1.176 1.00 98.44 172 TYR A C 1
ATOM 1297 O O . TYR A 1 172 ? -1.366 -5.984 -0.669 1.00 98.44 172 TYR A O 1
ATOM 1305 N N . ARG A 1 173 ? -0.570 -3.897 -0.443 1.00 98.25 173 ARG A N 1
ATOM 1306 C CA . ARG A 1 173 ? -0.693 -3.851 1.020 1.00 98.25 173 ARG A CA 1
ATOM 1307 C C . ARG A 1 173 ? -2.121 -4.022 1.508 1.00 98.25 173 ARG A C 1
ATOM 1309 O O . ARG A 1 173 ? -2.322 -4.716 2.507 1.00 98.25 173 ARG A O 1
ATOM 1316 N N . ILE A 1 174 ? -3.106 -3.476 0.796 1.00 98.12 174 ILE A N 1
ATOM 1317 C CA . ILE A 1 174 ? -4.499 -3.592 1.229 1.00 98.12 174 ILE A CA 1
ATOM 1318 C C . ILE A 1 174 ? -5.045 -5.017 1.067 1.00 98.12 174 ILE A C 1
ATOM 1320 O O . ILE A 1 174 ? -5.858 -5.447 1.883 1.00 98.12 174 ILE A O 1
ATOM 1324 N N . TYR A 1 175 ? -4.541 -5.798 0.102 1.00 98.44 175 TYR A N 1
ATOM 1325 C CA . TYR A 1 175 ? -4.794 -7.246 0.035 1.00 98.44 175 TYR A CA 1
ATOM 1326 C C . TYR A 1 175 ? -4.221 -7.986 1.242 1.00 98.44 175 TYR A C 1
ATOM 1328 O O . TYR A 1 175 ? -4.928 -8.808 1.826 1.00 98.44 175 TYR A O 1
ATOM 1336 N N . GLN A 1 176 ? -2.983 -7.675 1.641 1.00 98.06 176 GLN A N 1
ATOM 1337 C CA . GLN A 1 176 ? -2.382 -8.273 2.834 1.00 98.06 176 GLN A CA 1
ATOM 1338 C C . GLN A 1 176 ? -3.206 -7.931 4.082 1.00 98.06 176 GLN A C 1
ATOM 1340 O O . GLN A 1 176 ? -3.621 -8.831 4.807 1.00 98.06 176 GLN A O 1
ATOM 1345 N N . ALA A 1 177 ? -3.529 -6.655 4.296 1.00 98.06 177 ALA A N 1
ATOM 1346 C CA . ALA A 1 177 ? -4.267 -6.226 5.481 1.00 98.06 177 ALA A CA 1
ATOM 1347 C C . ALA A 1 177 ? -5.703 -6.773 5.527 1.00 98.06 177 ALA A C 1
ATOM 1349 O O . ALA A 1 177 ? -6.179 -7.180 6.589 1.00 98.06 177 ALA A O 1
ATOM 1350 N N . ALA A 1 178 ? -6.404 -6.820 4.391 1.00 98.19 178 ALA A N 1
ATOM 1351 C CA . ALA A 1 178 ? -7.782 -7.300 4.343 1.00 98.19 178 ALA A CA 1
ATOM 1352 C C . ALA A 1 178 ? -7.887 -8.830 4.372 1.00 98.19 178 ALA A C 1
ATOM 1354 O O . ALA A 1 178 ? -8.807 -9.365 4.984 1.00 98.19 178 ALA A O 1
ATOM 1355 N N . PHE A 1 179 ? -6.996 -9.552 3.695 1.00 98.00 179 PHE A N 1
ATOM 1356 C CA . PHE A 1 179 ? -7.219 -10.969 3.385 1.00 98.00 179 PHE A CA 1
ATOM 1357 C C . PHE A 1 179 ? -6.058 -11.895 3.758 1.00 98.00 179 PHE A C 1
ATOM 1359 O O . PHE A 1 179 ? -6.199 -13.099 3.558 1.00 98.00 179 PHE A O 1
ATOM 1366 N N . ASP A 1 180 ? -4.952 -11.367 4.296 1.00 97.06 180 ASP A N 1
ATOM 1367 C CA . ASP A 1 180 ? -3.746 -12.135 4.648 1.00 97.06 180 ASP A CA 1
ATOM 1368 C C . ASP A 1 180 ? -3.248 -13.014 3.490 1.00 97.06 180 ASP A C 1
ATOM 1370 O O . ASP A 1 180 ? -3.020 -14.220 3.615 1.00 97.06 180 ASP A O 1
ATOM 1374 N N . ARG A 1 181 ? -3.176 -12.426 2.292 1.00 94.94 181 ARG A N 1
ATOM 1375 C CA . ARG A 1 181 ? -2.737 -13.147 1.098 1.00 94.94 181 ARG A CA 1
ATOM 1376 C C . ARG A 1 181 ? -2.016 -12.260 0.107 1.00 94.94 181 ARG A C 1
ATOM 1378 O O . ARG A 1 181 ? -2.319 -11.078 -0.047 1.00 94.94 181 ARG A O 1
ATOM 1385 N N . THR A 1 182 ? -1.167 -12.906 -0.686 1.00 95.44 182 THR A N 1
ATOM 1386 C CA . THR A 1 182 ? -0.686 -12.352 -1.949 1.00 95.44 182 THR A CA 1
ATOM 1387 C C . THR A 1 182 ? -1.881 -12.044 -2.870 1.00 95.44 182 THR A C 1
ATOM 1389 O O . THR A 1 182 ? -2.758 -12.905 -3.051 1.00 95.44 182 THR A O 1
ATOM 1392 N N . PRO A 1 183 ? -1.941 -10.837 -3.461 1.00 97.38 183 PRO A N 1
ATOM 1393 C CA . PRO A 1 183 ? -2.940 -10.505 -4.466 1.00 97.38 183 PRO A CA 1
ATOM 1394 C C . PRO A 1 183 ? -2.895 -11.475 -5.648 1.00 97.38 183 PRO A C 1
ATOM 1396 O O . PRO A 1 183 ? -1.827 -11.905 -6.081 1.00 97.38 183 PRO A O 1
ATOM 1399 N N . ASP A 1 184 ? -4.052 -11.764 -6.230 1.00 96.31 184 ASP A N 1
ATOM 1400 C CA . ASP A 1 184 ? -4.087 -12.361 -7.560 1.00 96.31 184 ASP A CA 1
ATOM 1401 C C . ASP A 1 184 ? -3.821 -11.276 -8.613 1.00 96.31 184 ASP A C 1
ATOM 1403 O O . ASP A 1 184 ? -4.198 -10.116 -8.434 1.00 96.31 184 ASP A O 1
ATOM 1407 N N . THR A 1 185 ? -3.177 -11.644 -9.725 1.00 94.19 185 THR A N 1
ATOM 1408 C CA . THR A 1 185 ? -2.755 -10.673 -10.747 1.00 94.19 185 THR A CA 1
ATOM 1409 C C . THR A 1 185 ? -3.928 -9.869 -11.304 1.00 94.19 185 THR A C 1
ATOM 1411 O O . THR A 1 185 ? -3.791 -8.671 -11.509 1.00 94.19 185 THR A O 1
ATOM 1414 N N . ALA A 1 186 ? -5.091 -10.492 -11.521 1.00 95.06 186 ALA A N 1
ATOM 1415 C CA . ALA A 1 186 ? -6.244 -9.814 -12.113 1.00 95.06 186 ALA A CA 1
ATOM 1416 C C . ALA A 1 186 ? -6.838 -8.750 -11.176 1.00 95.06 186 ALA A C 1
ATOM 1418 O O . ALA A 1 186 ? -7.093 -7.621 -11.604 1.00 95.06 186 ALA A O 1
ATOM 1419 N N . GLY A 1 187 ? -7.040 -9.094 -9.903 1.00 97.19 187 GLY A N 1
ATOM 1420 C CA . GLY A 1 187 ? -7.516 -8.165 -8.885 1.00 97.19 187 GLY A CA 1
ATOM 1421 C C . GLY A 1 187 ? -6.522 -7.035 -8.630 1.00 97.19 187 GLY A C 1
ATOM 1422 O O . GLY A 1 187 ? -6.910 -5.866 -8.616 1.00 97.19 187 GLY A O 1
ATOM 1423 N N . LEU A 1 188 ? -5.231 -7.361 -8.533 1.00 97.94 188 LEU A N 1
ATOM 1424 C CA . LEU A 1 188 ? -4.174 -6.367 -8.372 1.00 97.94 188 LEU A CA 1
ATOM 1425 C C . LEU A 1 188 ? -4.125 -5.396 -9.558 1.00 97.94 188 LEU A C 1
ATOM 1427 O O . LEU A 1 188 ? -4.184 -4.187 -9.353 1.00 97.94 188 LEU A O 1
ATOM 1431 N N . SER A 1 189 ? -4.125 -5.909 -10.795 1.00 97.38 189 SER A N 1
ATOM 1432 C CA . SER A 1 189 ? -4.202 -5.096 -12.015 1.00 97.38 189 SER A CA 1
ATOM 1433 C C . SER A 1 189 ? -5.377 -4.128 -12.000 1.00 97.38 189 SER A C 1
ATOM 1435 O O . SER A 1 189 ? -5.232 -2.974 -12.404 1.00 97.38 189 SER A O 1
ATOM 1437 N N . TYR A 1 190 ? -6.553 -4.597 -11.579 1.00 96.94 190 TYR A N 1
ATOM 1438 C CA . TYR A 1 190 ? -7.757 -3.778 -11.546 1.00 96.94 190 TYR A CA 1
ATOM 1439 C C . TYR A 1 190 ? -7.616 -2.602 -10.575 1.00 96.94 190 TYR A C 1
ATOM 1441 O O . TYR A 1 190 ? -7.947 -1.470 -10.939 1.00 96.94 190 TYR A O 1
ATOM 1449 N N . TRP A 1 191 ? -7.112 -2.847 -9.364 1.00 97.56 191 TRP A N 1
ATOM 1450 C CA . TRP A 1 191 ? -6.975 -1.799 -8.352 1.00 97.56 191 TRP A CA 1
ATOM 1451 C C . TRP A 1 191 ? -5.872 -0.803 -8.684 1.00 97.56 191 TRP A C 1
ATOM 1453 O O . TRP A 1 191 ? -6.137 0.397 -8.631 1.00 97.56 191 TRP A O 1
ATOM 1463 N N . ILE A 1 192 ? -4.719 -1.276 -9.165 1.00 97.31 192 ILE A N 1
ATOM 1464 C CA . ILE A 1 192 ? -3.631 -0.408 -9.633 1.00 97.31 192 ILE A CA 1
ATOM 1465 C C . ILE A 1 192 ? -4.140 0.527 -10.732 1.00 97.31 192 ILE A C 1
ATOM 1467 O O . ILE A 1 192 ? -4.088 1.741 -10.573 1.00 97.31 192 ILE A O 1
ATOM 1471 N N . LYS A 1 193 ? -4.740 -0.018 -11.801 1.00 90.38 193 LYS A N 1
ATOM 1472 C CA . LYS A 1 193 ? -5.282 0.790 -12.912 1.00 90.38 193 LYS A CA 1
ATOM 1473 C C . LYS A 1 193 ? -6.380 1.752 -12.458 1.00 90.38 193 LYS A C 1
ATOM 1475 O O . LYS A 1 193 ? -6.532 2.830 -13.024 1.00 90.38 193 LYS A O 1
ATOM 1480 N N . SER A 1 194 ? -7.171 1.365 -11.459 1.00 87.44 194 SER A N 1
ATOM 1481 C CA . SER A 1 194 ? -8.208 2.237 -10.911 1.00 87.44 194 SER A CA 1
ATOM 1482 C C . SER A 1 194 ? -7.616 3.425 -10.153 1.00 87.44 194 SER A C 1
ATOM 1484 O O . SER A 1 194 ? -8.136 4.533 -10.277 1.00 87.44 194 SER A O 1
ATOM 1486 N N . MET A 1 195 ? -6.548 3.206 -9.385 1.00 91.75 195 MET A N 1
ATOM 1487 C CA . MET A 1 195 ? -5.848 4.255 -8.640 1.00 91.75 195 MET A CA 1
ATOM 1488 C C . MET A 1 195 ? -5.014 5.148 -9.560 1.00 91.75 195 MET A C 1
ATOM 1490 O O . MET A 1 195 ? -5.095 6.366 -9.438 1.00 91.75 195 MET A O 1
ATOM 1494 N N . ASP A 1 196 ? -4.346 4.571 -10.564 1.00 85.25 196 ASP A N 1
ATOM 1495 C CA . ASP A 1 196 ? -3.704 5.320 -11.655 1.00 85.25 196 ASP A CA 1
ATOM 1496 C C . ASP A 1 196 ? -4.740 6.207 -12.396 1.00 85.25 196 ASP A C 1
ATOM 1498 O O . ASP A 1 196 ? -4.426 7.285 -12.894 1.00 85.25 196 ASP A O 1
ATOM 1502 N N . GLY A 1 197 ? -6.009 5.775 -12.437 1.00 82.50 197 GLY A N 1
ATOM 1503 C CA . GLY A 1 197 ? -7.153 6.525 -12.970 1.00 82.50 197 GLY A CA 1
ATOM 1504 C C . GLY A 1 197 ? -7.811 7.514 -11.995 1.00 82.50 197 GLY A C 1
ATOM 1505 O O . GLY A 1 197 ? -8.861 8.071 -12.325 1.00 82.50 197 GLY A O 1
ATOM 1506 N N . GLY A 1 198 ? -7.238 7.724 -10.806 1.00 81.44 198 GLY A N 1
ATOM 1507 C CA . GLY A 1 198 ? -7.682 8.719 -9.826 1.00 81.44 198 GLY A CA 1
ATOM 1508 C C . GLY A 1 198 ? -8.570 8.195 -8.694 1.00 81.44 198 GLY A C 1
ATOM 1509 O O . GLY A 1 198 ? -9.101 9.005 -7.934 1.00 81.44 198 GLY A O 1
ATOM 1510 N N . LYS A 1 199 ? -8.762 6.874 -8.550 1.00 81.44 199 LYS A N 1
ATOM 1511 C CA . LYS A 1 199 ? -9.369 6.332 -7.321 1.00 81.44 199 LYS A CA 1
ATOM 1512 C C . LYS A 1 199 ? -8.418 6.471 -6.139 1.00 81.44 199 LYS A C 1
ATOM 1514 O O . LYS A 1 199 ? -7.218 6.248 -6.262 1.00 81.44 199 LYS A O 1
ATOM 1519 N N . THR A 1 200 ? -8.980 6.764 -4.977 1.00 87.94 200 THR A N 1
ATOM 1520 C CA . THR A 1 200 ? -8.228 6.817 -3.721 1.00 87.94 200 THR A CA 1
ATOM 1521 C C . THR A 1 200 ? -8.076 5.423 -3.114 1.00 87.94 200 THR A C 1
ATOM 1523 O O . THR A 1 200 ? -8.867 4.519 -3.396 1.00 87.94 200 THR A O 1
ATOM 1526 N N . LEU A 1 201 ? -7.116 5.250 -2.204 1.00 90.44 201 LEU A N 1
ATOM 1527 C CA . LEU A 1 201 ? -7.007 4.023 -1.408 1.00 90.44 201 LEU A CA 1
ATOM 1528 C C . LEU A 1 201 ? -8.273 3.768 -0.564 1.00 90.44 201 LEU A C 1
ATOM 1530 O O . LEU A 1 201 ? -8.656 2.619 -0.353 1.00 90.44 201 LEU A O 1
ATOM 1534 N N . LEU A 1 202 ? -8.984 4.824 -0.154 1.00 91.06 202 LEU A N 1
ATOM 1535 C CA . LEU A 1 202 ? -10.266 4.712 0.545 1.00 91.06 202 LEU A CA 1
ATOM 1536 C C . LEU A 1 202 ? -11.377 4.127 -0.349 1.00 91.06 202 LEU A C 1
ATOM 1538 O O . LEU A 1 202 ? -12.185 3.314 0.117 1.00 91.06 202 LEU A O 1
ATOM 1542 N N . ASP A 1 203 ? -11.403 4.479 -1.639 1.00 88.81 203 ASP A N 1
ATOM 1543 C CA . ASP A 1 203 ? -12.309 3.858 -2.614 1.00 88.81 203 ASP A CA 1
ATOM 1544 C C . ASP A 1 203 ? -12.004 2.365 -2.780 1.00 88.81 203 ASP A C 1
ATOM 1546 O O . ASP A 1 203 ? -12.922 1.541 -2.853 1.00 88.81 203 ASP A O 1
ATOM 1550 N N . VAL A 1 204 ? -10.715 2.009 -2.817 1.00 95.50 204 VAL A N 1
ATOM 1551 C CA . VAL A 1 204 ? -10.265 0.613 -2.881 1.00 95.50 204 VAL A CA 1
ATOM 1552 C C . VAL A 1 204 ? -10.703 -0.142 -1.628 1.00 95.50 204 VAL A C 1
ATOM 1554 O O . VAL A 1 204 ? -11.378 -1.165 -1.743 1.00 95.50 204 VAL A O 1
ATOM 1557 N N . ALA A 1 205 ? -10.434 0.393 -0.435 1.00 97.12 205 ALA A N 1
ATOM 1558 C CA . ALA A 1 205 ? -10.854 -0.191 0.840 1.00 97.12 205 ALA A CA 1
ATOM 1559 C C . ALA A 1 205 ? -12.369 -0.437 0.897 1.00 97.12 205 ALA A C 1
ATOM 1561 O O . ALA A 1 205 ? -12.827 -1.512 1.296 1.00 97.12 205 ALA A O 1
ATOM 1562 N N . SER A 1 206 ? -13.156 0.532 0.426 1.00 96.75 206 SER A N 1
ATOM 1563 C CA . SER A 1 206 ? -14.613 0.409 0.320 1.00 96.75 206 SER A CA 1
ATOM 1564 C C . SER A 1 206 ? -15.026 -0.726 -0.624 1.00 96.75 206 SER A C 1
ATOM 1566 O O . SER A 1 206 ? -15.943 -1.493 -0.319 1.00 96.75 206 SER A O 1
ATOM 1568 N N . GLY A 1 207 ? -14.325 -0.882 -1.749 1.00 97.00 207 GLY A N 1
ATOM 1569 C CA . GLY A 1 207 ? -14.521 -1.987 -2.685 1.00 97.00 207 GLY A CA 1
ATOM 1570 C C . GLY A 1 207 ? -14.208 -3.359 -2.087 1.00 97.00 207 GLY A C 1
ATOM 1571 O O . GLY A 1 207 ? -14.978 -4.302 -2.283 1.00 97.00 207 GLY A O 1
ATOM 1572 N N . PHE A 1 208 ? -13.129 -3.464 -1.309 1.00 98.06 208 PHE A N 1
ATOM 1573 C CA . PHE A 1 208 ? -12.771 -4.685 -0.584 1.00 98.06 208 PHE A CA 1
ATOM 1574 C C . PHE A 1 208 ? -13.859 -5.064 0.415 1.00 98.06 208 PHE A C 1
ATOM 1576 O O . PHE A 1 208 ? -14.365 -6.181 0.351 1.00 98.06 208 PHE A O 1
ATOM 1583 N N . ILE A 1 209 ? -14.293 -4.130 1.263 1.00 97.31 209 ILE A N 1
ATOM 1584 C CA . ILE A 1 209 ? -15.361 -4.356 2.253 1.00 97.31 209 ILE A CA 1
ATOM 1585 C C . ILE A 1 209 ? -16.683 -4.760 1.583 1.00 97.31 209 ILE A C 1
ATOM 1587 O O . ILE A 1 209 ? -17.420 -5.605 2.094 1.00 97.31 209 ILE A O 1
ATOM 1591 N N . GLY A 1 210 ? -16.982 -4.195 0.411 1.00 95.88 210 GLY A N 1
ATOM 1592 C CA . GLY A 1 210 ? -18.165 -4.543 -0.377 1.00 95.88 210 GLY A CA 1
ATOM 1593 C C . GLY A 1 210 ? -18.096 -5.905 -1.082 1.00 95.88 210 GLY A C 1
ATOM 1594 O O . GLY A 1 210 ? -19.126 -6.388 -1.569 1.00 95.88 210 GLY A O 1
ATOM 1595 N N . SER A 1 211 ? -16.918 -6.531 -1.152 1.00 96.94 211 SER A N 1
ATOM 1596 C CA . SER A 1 211 ? -16.681 -7.742 -1.939 1.00 96.94 211 SER A CA 1
ATOM 1597 C C . SER A 1 211 ? -17.315 -9.002 -1.333 1.00 96.94 211 SER A C 1
ATOM 1599 O O . SER A 1 211 ? -17.595 -9.105 -0.136 1.00 96.94 211 SER A O 1
ATOM 1601 N N . ALA A 1 212 ? -17.533 -10.009 -2.183 1.00 96.50 212 ALA A N 1
ATOM 1602 C CA . ALA A 1 212 ? -17.956 -11.332 -1.727 1.00 96.50 212 ALA A CA 1
ATOM 1603 C C . ALA A 1 212 ? -16.873 -12.020 -0.874 1.00 96.50 212 ALA A C 1
ATOM 1605 O O . ALA A 1 212 ? -17.206 -12.734 0.069 1.00 96.50 212 ALA A O 1
ATOM 1606 N N . GLU A 1 213 ? -15.596 -11.773 -1.179 1.00 95.62 213 GLU A N 1
ATOM 1607 C CA . GLU A 1 213 ? -14.453 -12.306 -0.433 1.00 95.62 213 GLU A CA 1
ATOM 1608 C C . GLU A 1 213 ? -14.444 -11.789 1.009 1.00 95.62 213 GLU A C 1
ATOM 1610 O O . GLU A 1 213 ? -14.397 -12.584 1.947 1.00 95.62 213 GLU A O 1
ATOM 1615 N N . PHE A 1 214 ? -14.640 -10.482 1.203 1.00 97.50 214 PHE A N 1
ATOM 1616 C CA . PHE A 1 214 ? -14.759 -9.898 2.538 1.00 97.50 214 PHE A CA 1
ATOM 1617 C C . PHE A 1 214 ? -15.896 -10.524 3.342 1.00 97.50 214 PHE A C 1
ATOM 1619 O O . PHE A 1 214 ? -15.687 -10.954 4.473 1.00 97.50 214 PHE A O 1
ATOM 1626 N N . LYS A 1 215 ? -17.085 -10.676 2.747 1.00 96.19 215 LYS A N 1
ATOM 1627 C CA . LYS A 1 215 ? -18.220 -11.338 3.415 1.00 96.19 215 LYS A CA 1
ATOM 1628 C C . LYS A 1 215 ? -17.933 -12.799 3.759 1.00 96.19 215 LYS A C 1
ATOM 1630 O O . LYS A 1 215 ? -18.457 -13.299 4.751 1.00 96.19 215 LYS A O 1
ATOM 1635 N N . SER A 1 216 ? -17.122 -13.484 2.955 1.00 96.25 216 SER A N 1
ATOM 1636 C CA . SER A 1 216 ? -16.706 -14.861 3.223 1.00 96.25 216 SER A CA 1
ATOM 1637 C C . SER A 1 216 ? -15.721 -14.960 4.389 1.00 96.25 216 SER A C 1
ATOM 1639 O O . SER A 1 216 ? -15.770 -15.939 5.128 1.00 96.25 216 SER A O 1
ATOM 1641 N N . ILE A 1 217 ? -14.828 -13.980 4.545 1.00 95.19 217 ILE A N 1
ATOM 1642 C CA . ILE A 1 217 ? -13.763 -13.991 5.561 1.00 95.19 217 ILE A CA 1
ATOM 1643 C C . ILE A 1 217 ? -14.253 -13.408 6.892 1.00 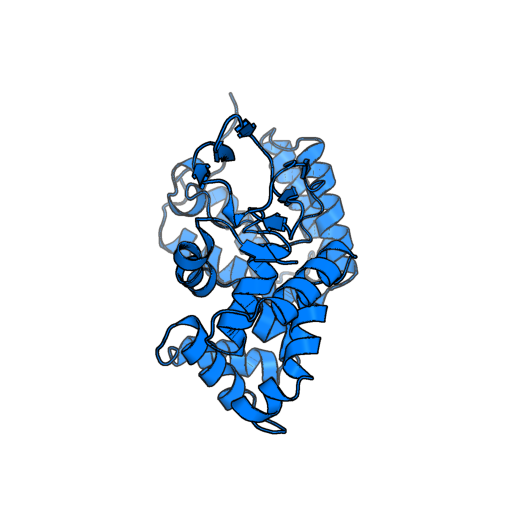95.19 217 ILE A C 1
ATOM 1645 O O . ILE A 1 217 ? -14.009 -13.983 7.950 1.00 95.19 217 ILE A O 1
ATOM 1649 N N . TYR A 1 218 ? -14.963 -12.283 6.841 1.00 96.94 218 TYR A N 1
ATOM 1650 C CA . TYR A 1 218 ? -15.403 -11.530 8.017 1.00 96.94 218 TYR A CA 1
ATOM 1651 C C . TYR A 1 218 ? -16.852 -11.831 8.423 1.00 96.94 218 TYR A C 1
ATOM 1653 O O . TYR A 1 218 ? -17.263 -11.505 9.534 1.00 96.94 218 TYR A O 1
ATOM 1661 N N . GLY A 1 219 ? -17.641 -12.448 7.541 1.00 95.44 219 GLY A N 1
ATOM 1662 C CA . GLY A 1 219 ? -19.087 -12.588 7.703 1.00 95.44 219 GLY A CA 1
ATOM 1663 C C . GLY A 1 219 ? -19.871 -11.413 7.108 1.00 95.44 219 GLY A C 1
ATOM 1664 O O . GLY A 1 219 ? -19.312 -10.423 6.641 1.00 95.44 219 GLY A O 1
ATOM 1665 N N . ALA A 1 220 ? -21.201 -11.534 7.097 1.00 90.94 220 ALA A N 1
ATOM 1666 C CA . ALA A 1 220 ? -22.078 -10.550 6.455 1.00 90.94 220 ALA A CA 1
ATOM 1667 C C . ALA A 1 220 ? -22.121 -9.192 7.177 1.00 90.94 220 ALA A C 1
ATOM 1669 O O . ALA A 1 220 ? -22.328 -8.173 6.522 1.00 90.94 220 ALA A O 1
ATOM 1670 N N .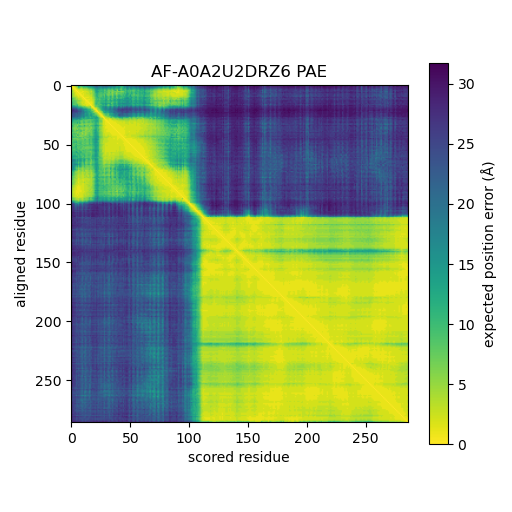 ASP A 1 221 ? -21.941 -9.191 8.500 1.00 91.94 221 ASP A N 1
ATOM 1671 C CA . ASP A 1 221 ? -21.938 -7.989 9.335 1.00 91.94 221 ASP A CA 1
ATOM 1672 C C . ASP A 1 221 ? -21.064 -8.209 10.589 1.00 91.94 221 ASP A C 1
ATOM 1674 O O . ASP A 1 221 ? -21.582 -8.520 11.665 1.00 91.94 221 ASP A O 1
ATOM 1678 N N . PRO A 1 222 ? -19.723 -8.162 10.459 1.00 96.44 222 PRO A N 1
ATOM 1679 C CA . PRO A 1 222 ? -18.826 -8.329 11.601 1.00 96.44 222 PRO A CA 1
ATOM 1680 C C . PRO A 1 222 ? -19.001 -7.180 12.596 1.00 96.44 222 PRO A C 1
ATOM 1682 O O . PRO A 1 222 ? -19.121 -6.017 12.195 1.00 96.44 222 PRO A O 1
ATOM 1685 N N . THR A 1 223 ? -18.917 -7.466 13.895 1.00 98.19 223 THR A N 1
ATOM 1686 C CA . THR A 1 223 ? -18.794 -6.397 14.898 1.00 98.19 223 THR A CA 1
ATOM 1687 C C . THR A 1 223 ? -17.477 -5.636 14.713 1.00 98.19 223 THR A C 1
ATOM 1689 O O . THR A 1 223 ? -16.535 -6.138 14.095 1.00 98.19 223 THR A O 1
ATOM 1692 N N . ASN A 1 224 ? -17.383 -4.421 15.261 1.00 98.19 224 ASN A N 1
ATOM 1693 C CA . ASN A 1 224 ? -16.148 -3.630 15.207 1.00 98.19 224 ASN A CA 1
ATOM 1694 C C . ASN A 1 224 ? -14.968 -4.381 15.841 1.00 98.19 224 ASN A C 1
ATOM 1696 O O . ASN A 1 224 ? -13.902 -4.456 15.236 1.00 98.19 224 ASN A O 1
ATOM 1700 N N . LEU A 1 225 ? -15.191 -5.037 16.985 1.00 98.00 225 LEU A N 1
ATOM 1701 C CA . LEU A 1 225 ? -14.194 -5.893 17.625 1.00 98.00 225 LEU A CA 1
ATOM 1702 C C . LEU A 1 225 ? -13.712 -7.028 16.711 1.00 98.00 225 LEU A C 1
ATOM 1704 O O . LEU A 1 225 ? -12.509 -7.202 16.538 1.00 98.00 225 LEU A O 1
ATOM 1708 N N . GLN A 1 226 ? -14.637 -7.782 16.103 1.00 98.25 226 GLN A N 1
ATOM 1709 C CA . GLN A 1 226 ? -14.294 -8.895 15.207 1.00 98.25 226 GLN A CA 1
ATOM 1710 C C . GLN A 1 226 ? -13.495 -8.416 13.995 1.00 98.25 226 GLN A C 1
ATOM 1712 O O . GLN A 1 226 ? -12.517 -9.047 13.601 1.00 98.25 226 GLN A O 1
ATOM 1717 N N . PHE A 1 227 ? -13.904 -7.285 13.420 1.00 98.50 227 PHE A N 1
ATOM 1718 C CA . PHE A 1 227 ? -13.223 -6.668 12.293 1.00 98.50 227 PHE A CA 1
ATOM 1719 C C . PHE A 1 227 ? -11.782 -6.271 12.649 1.00 98.50 227 PHE A C 1
ATOM 1721 O O . PHE A 1 227 ? -10.852 -6.692 11.963 1.00 98.50 227 PHE A O 1
ATOM 1728 N N . VAL A 1 228 ? -11.582 -5.542 13.751 1.00 98.06 228 VAL A N 1
ATOM 1729 C CA . VAL A 1 228 ? -10.256 -5.086 14.207 1.00 98.06 228 VAL A CA 1
ATOM 1730 C C . VAL A 1 228 ? -9.347 -6.255 14.580 1.00 98.06 228 VAL A C 1
ATOM 1732 O O . VAL A 1 228 ? -8.185 -6.280 14.179 1.00 98.06 228 VAL A O 1
ATOM 1735 N N . GLN A 1 229 ? -9.862 -7.243 15.316 1.00 97.88 229 GLN A N 1
ATOM 1736 C CA . GLN A 1 229 ? -9.096 -8.441 15.670 1.00 97.88 229 GLN A CA 1
ATOM 1737 C C . GLN A 1 229 ? -8.581 -9.159 14.423 1.00 97.88 229 GLN A C 1
ATOM 1739 O O . GLN A 1 229 ? -7.413 -9.541 14.378 1.00 97.88 229 GLN A O 1
ATOM 1744 N N . LYS A 1 230 ? -9.425 -9.277 13.392 1.00 98.25 230 LYS A N 1
ATOM 1745 C CA . LYS A 1 230 ? -9.047 -9.929 12.142 1.00 98.25 230 LYS A CA 1
ATOM 1746 C C . LYS A 1 230 ? -8.007 -9.133 11.351 1.00 98.25 230 LYS A C 1
ATOM 1748 O O . LYS A 1 230 ? -7.068 -9.731 10.845 1.00 98.25 230 LYS A O 1
ATOM 1753 N N . LEU A 1 231 ? -8.114 -7.803 11.296 1.00 97.69 231 LEU A N 1
ATOM 1754 C CA . LEU A 1 231 ? -7.081 -6.969 10.666 1.00 97.69 231 LEU A CA 1
ATOM 1755 C C . LEU A 1 231 ? -5.720 -7.107 11.359 1.00 97.69 231 LEU A C 1
ATOM 1757 O O . LEU A 1 231 ? -4.703 -7.223 10.681 1.00 97.69 231 LEU A O 1
ATOM 1761 N N . TYR A 1 232 ? -5.690 -7.160 12.693 1.00 97.56 232 TYR A N 1
ATOM 1762 C CA . TYR A 1 232 ? -4.448 -7.420 13.424 1.00 97.56 232 TYR A CA 1
ATOM 1763 C C . TYR A 1 232 ? -3.848 -8.787 13.100 1.00 97.56 232 TYR A C 1
ATOM 1765 O O . TYR A 1 232 ? -2.640 -8.873 12.889 1.00 97.56 232 TYR A O 1
ATOM 1773 N N . GLU A 1 233 ? -4.672 -9.838 13.048 1.00 97.81 233 GLU A N 1
ATOM 1774 C CA . GLU A 1 233 ? -4.212 -11.169 12.641 1.00 97.81 233 GLU A CA 1
ATOM 1775 C C . GLU A 1 233 ? -3.579 -11.136 11.250 1.00 97.81 233 GLU A C 1
ATOM 1777 O O . GLU A 1 233 ? -2.477 -11.649 11.086 1.00 97.81 233 GLU A O 1
ATOM 1782 N N . ASN A 1 234 ? -4.235 -10.486 10.288 1.00 97.75 234 ASN A N 1
ATOM 1783 C CA . ASN A 1 234 ? -3.764 -10.415 8.909 1.00 97.75 234 ASN A CA 1
ATOM 1784 C C . ASN A 1 234 ? -2.463 -9.604 8.760 1.00 97.75 234 ASN A C 1
ATOM 1786 O O . ASN A 1 234 ? -1.580 -9.974 7.990 1.00 97.75 234 ASN A O 1
ATOM 1790 N N . VAL A 1 235 ? -2.332 -8.485 9.480 1.00 92.50 235 VAL A N 1
ATOM 1791 C CA . VAL A 1 235 ? -1.158 -7.597 9.374 1.00 92.50 235 VAL A CA 1
ATOM 1792 C C . VAL A 1 235 ? 0.037 -8.129 10.167 1.00 92.50 235 VAL A C 1
ATOM 1794 O O . VAL A 1 235 ? 1.177 -8.009 9.727 1.00 92.50 235 VAL A O 1
ATOM 1797 N N . LEU A 1 236 ? -0.195 -8.713 11.348 1.00 88.81 236 LEU A N 1
ATOM 1798 C CA . LEU A 1 236 ? 0.883 -9.125 12.255 1.00 88.81 236 LEU A CA 1
ATOM 1799 C C . LEU A 1 236 ? 1.196 -10.625 12.207 1.00 88.81 236 LEU A C 1
ATOM 1801 O O . LEU A 1 236 ? 2.196 -11.049 12.791 1.00 88.81 236 LEU A O 1
ATOM 1805 N N . GLY A 1 237 ? 0.317 -11.447 1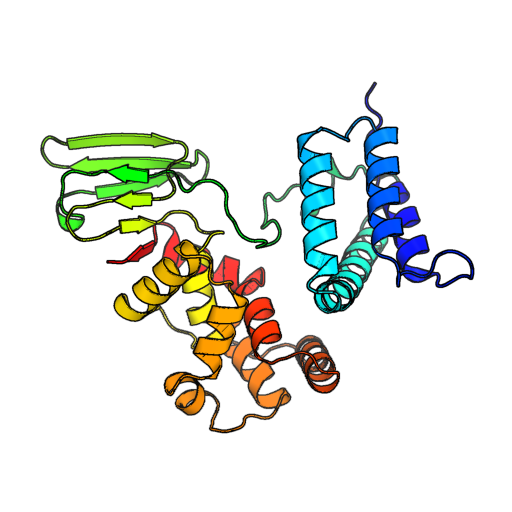1.627 1.00 93.94 237 GLY A N 1
ATOM 1806 C CA . GLY A 1 237 ? 0.365 -12.908 11.753 1.00 93.94 237 GLY A CA 1
ATOM 1807 C C . GLY A 1 237 ? 0.117 -13.406 13.186 1.00 93.94 237 GLY A C 1
ATOM 1808 O O . GLY A 1 237 ? 0.432 -14.548 13.526 1.00 93.94 237 GLY A O 1
ATOM 1809 N N . ARG A 1 238 ? -0.395 -12.539 14.067 1.00 95.56 238 ARG A N 1
ATOM 1810 C CA . ARG A 1 238 ? -0.679 -12.814 15.482 1.00 95.56 238 ARG A CA 1
ATOM 1811 C C . ARG A 1 238 ? -1.803 -11.917 15.986 1.00 95.56 238 ARG A C 1
ATOM 1813 O O . ARG A 1 238 ? -2.128 -10.909 15.371 1.00 95.56 238 ARG A O 1
ATOM 1820 N N . ALA A 1 239 ? -2.333 -12.237 17.163 1.00 95.06 239 ALA A N 1
ATOM 1821 C CA . ALA A 1 239 ? -3.290 -11.366 17.830 1.00 95.06 239 ALA A CA 1
ATOM 1822 C C . ALA A 1 239 ? -2.692 -9.975 18.117 1.00 95.06 239 ALA A C 1
ATOM 1824 O O . ALA A 1 239 ? -1.529 -9.841 18.530 1.00 95.06 239 ALA A O 1
ATOM 1825 N N . GLY A 1 240 ? -3.529 -8.954 17.923 1.00 88.00 240 GLY A N 1
ATOM 1826 C CA . GLY A 1 240 ? -3.251 -7.585 18.336 1.00 88.00 240 GLY A CA 1
ATOM 1827 C C . GLY A 1 240 ? -3.206 -7.450 19.855 1.00 88.00 240 GLY A C 1
ATOM 1828 O O . GLY A 1 240 ? -3.784 -8.247 20.597 1.00 88.00 240 GLY A O 1
ATOM 1829 N N . GLU A 1 241 ? -2.510 -6.424 20.328 1.00 87.31 241 GLU A N 1
ATOM 1830 C CA . GLU A 1 241 ? -2.484 -6.099 21.751 1.00 87.31 241 GLU A CA 1
ATOM 1831 C C . GLU A 1 241 ? -3.811 -5.470 22.183 1.00 87.31 241 GLU A C 1
ATOM 1833 O O . GLU A 1 241 ? -4.422 -4.714 21.427 1.00 87.31 241 GLU A O 1
ATOM 1838 N N . THR A 1 242 ? -4.237 -5.733 23.423 1.00 89.69 242 THR A N 1
ATOM 1839 C CA . THR A 1 242 ? -5.526 -5.254 23.949 1.00 89.69 242 THR A CA 1
ATOM 1840 C C . THR A 1 242 ? -5.704 -3.746 23.777 1.00 89.69 242 THR A C 1
ATOM 1842 O O . THR A 1 242 ? -6.764 -3.311 23.349 1.00 89.69 242 THR A O 1
ATOM 1845 N N . ALA A 1 243 ? -4.664 -2.951 24.054 1.00 80.56 243 ALA A N 1
ATOM 1846 C CA . ALA A 1 243 ? -4.735 -1.495 23.935 1.00 80.56 243 ALA A CA 1
ATOM 1847 C C . ALA A 1 243 ? -4.953 -1.028 22.485 1.00 80.56 243 ALA A C 1
ATOM 1849 O O . ALA A 1 243 ? -5.751 -0.124 22.249 1.00 80.56 243 ALA A O 1
ATOM 1850 N N . GLY A 1 244 ? -4.288 -1.665 21.517 1.00 82.94 244 GLY A N 1
ATOM 1851 C CA . GLY A 1 244 ? -4.455 -1.355 20.097 1.00 82.94 244 GLY A CA 1
ATOM 1852 C C . GLY A 1 244 ? -5.834 -1.758 19.574 1.00 82.94 244 GLY A C 1
ATOM 1853 O O . GLY A 1 244 ? -6.483 -0.986 18.873 1.00 82.94 244 GLY A O 1
ATOM 1854 N N . ILE A 1 245 ? -6.325 -2.933 19.983 1.00 87.31 245 ILE A N 1
ATOM 1855 C CA . ILE A 1 245 ? -7.682 -3.383 19.648 1.00 87.31 245 ILE A CA 1
ATOM 1856 C C . ILE A 1 245 ? -8.721 -2.396 20.191 1.00 87.31 245 ILE A C 1
ATOM 1858 O O . ILE A 1 245 ? -9.579 -1.954 19.430 1.00 87.31 245 ILE A O 1
ATOM 1862 N N . SER A 1 246 ? -8.613 -2.008 21.467 1.00 82.88 246 SER A N 1
ATOM 1863 C CA . SER A 1 246 ? -9.525 -1.035 22.078 1.00 82.88 246 SER A CA 1
ATOM 1864 C C . SER A 1 246 ? -9.473 0.326 21.384 1.00 82.88 246 SER A C 1
ATOM 1866 O O . SER A 1 246 ? -10.523 0.900 21.126 1.00 82.88 246 SER A O 1
ATOM 1868 N N . TYR A 1 247 ? -8.285 0.815 21.008 1.00 86.00 247 TYR A N 1
ATOM 1869 C CA . TYR A 1 247 ? -8.149 2.078 20.273 1.00 86.00 247 TYR A CA 1
ATOM 1870 C C . TYR A 1 247 ? -8.960 2.083 18.970 1.00 86.00 247 TYR A C 1
ATOM 1872 O O . TYR A 1 247 ? -9.763 2.989 18.738 1.00 86.00 247 TYR A O 1
ATOM 1880 N N . TRP A 1 248 ? -8.780 1.065 18.127 1.00 87.69 248 TRP A N 1
ATOM 1881 C CA . TRP A 1 248 ? -9.487 0.983 16.848 1.00 87.69 248 TRP A CA 1
ATOM 1882 C C . TRP A 1 248 ? -10.982 0.717 17.021 1.00 87.69 248 TRP A C 1
ATOM 1884 O O . TRP A 1 248 ? -11.798 1.296 16.302 1.00 87.69 248 TRP A O 1
ATOM 1894 N N . GLU A 1 249 ? -11.356 -0.123 17.986 1.00 93.62 249 GLU A N 1
ATOM 1895 C CA . GLU A 1 249 ? -12.757 -0.385 18.305 1.00 93.62 249 GLU A CA 1
ATOM 1896 C C . GLU A 1 249 ? -13.482 0.895 18.751 1.00 93.62 249 GLU A C 1
ATOM 1898 O O . GLU A 1 249 ? -14.557 1.197 18.228 1.00 93.62 249 GLU A O 1
ATOM 1903 N N . ASP A 1 250 ? -12.882 1.688 19.642 1.00 83.06 250 ASP A N 1
ATOM 1904 C CA . ASP A 1 250 ? -13.456 2.946 20.128 1.00 83.06 250 ASP A CA 1
ATOM 1905 C C . ASP A 1 250 ? -13.639 3.968 19.001 1.00 83.06 250 ASP A C 1
ATOM 1907 O O . ASP A 1 250 ? -14.664 4.655 18.941 1.00 83.06 250 ASP A O 1
ATOM 1911 N N . ARG A 1 251 ? -12.691 4.045 18.059 1.00 84.00 251 ARG A N 1
ATOM 1912 C CA . ARG A 1 251 ? -12.803 4.910 16.872 1.00 84.00 251 ARG A CA 1
ATOM 1913 C C . ARG A 1 251 ? -13.955 4.483 15.966 1.00 84.00 251 ARG A C 1
ATOM 1915 O O . ARG A 1 251 ? -14.752 5.333 15.569 1.00 84.00 251 ARG A O 1
ATOM 1922 N N . LEU A 1 252 ? -14.083 3.185 15.687 1.00 89.50 252 LEU A N 1
ATOM 1923 C CA . LEU A 1 252 ? -15.191 2.644 14.892 1.00 89.50 252 LEU A CA 1
ATOM 1924 C C . LEU A 1 252 ? -16.544 2.868 15.585 1.00 89.50 252 LEU A C 1
ATOM 1926 O O . LEU A 1 252 ? -17.526 3.232 14.940 1.00 89.50 252 LEU A O 1
ATOM 1930 N N . ASN A 1 253 ? -16.599 2.717 16.910 1.00 90.69 253 ASN A N 1
ATOM 1931 C CA . ASN A 1 253 ? -17.791 3.019 17.707 1.00 90.69 253 ASN A CA 1
ATOM 1932 C C . ASN A 1 253 ? -18.125 4.522 17.724 1.00 90.69 253 ASN A C 1
ATOM 1934 O O . ASN A 1 253 ? -19.288 4.890 17.883 1.00 90.69 253 ASN A O 1
ATOM 1938 N N . SER A 1 254 ? -17.121 5.380 17.532 1.00 88.06 254 SER A N 1
ATOM 1939 C CA . SER A 1 254 ? -17.253 6.843 17.489 1.00 88.06 254 SER A CA 1
ATOM 1940 C C . SER A 1 254 ? -17.508 7.401 16.083 1.00 88.06 254 SER A C 1
ATOM 1942 O O . SER A 1 254 ? -17.558 8.619 15.916 1.00 88.06 254 SER A O 1
ATOM 1944 N N . GLY A 1 255 ? -17.698 6.540 15.079 1.00 84.31 255 GLY A N 1
ATOM 1945 C CA . GLY A 1 255 ? -18.114 6.937 13.731 1.00 84.31 255 GLY A CA 1
ATOM 1946 C C . GLY A 1 255 ? -17.046 6.830 12.644 1.00 84.31 255 GLY A C 1
ATOM 1947 O O . GLY A 1 255 ? -17.358 7.148 11.499 1.00 84.31 255 GLY A O 1
ATOM 1948 N N . LEU A 1 256 ? -15.834 6.354 12.956 1.00 87.12 256 LEU A N 1
ATOM 1949 C CA . LEU A 1 256 ? -14.874 5.950 11.924 1.00 87.12 256 LEU A CA 1
ATOM 1950 C C . LEU A 1 256 ? -15.470 4.803 11.095 1.00 87.12 256 LEU A C 1
ATOM 1952 O O . LEU A 1 256 ? -16.030 3.851 11.646 1.00 87.12 256 LEU A O 1
ATOM 1956 N N . SER A 1 257 ? -15.343 4.853 9.775 1.00 93.62 257 SER A N 1
ATOM 1957 C CA . SER A 1 257 ? -15.760 3.750 8.915 1.00 93.62 257 SER A CA 1
ATOM 1958 C C . SER A 1 257 ? -14.751 2.597 8.948 1.00 93.62 257 SER A C 1
ATOM 1960 O O . SER A 1 257 ? -13.547 2.769 9.144 1.00 93.62 257 SER A O 1
ATOM 1962 N N . LYS A 1 258 ? -15.236 1.381 8.671 1.00 96.38 258 LYS A N 1
ATOM 1963 C CA . LYS A 1 258 ? -14.368 0.207 8.476 1.00 96.38 258 LYS A CA 1
ATOM 1964 C C . LYS A 1 258 ? -13.394 0.396 7.305 1.00 96.38 258 LYS A C 1
ATOM 1966 O O . LYS A 1 258 ? -12.314 -0.180 7.334 1.00 96.38 258 LYS A O 1
ATOM 1971 N N . ALA A 1 259 ? -13.759 1.195 6.297 1.00 94.19 259 ALA A N 1
ATOM 1972 C CA . ALA A 1 259 ? -12.888 1.492 5.162 1.00 94.19 259 ALA A CA 1
ATOM 1973 C C . ALA A 1 259 ? -11.688 2.335 5.601 1.00 94.19 259 ALA A C 1
ATOM 1975 O O . ALA A 1 259 ? -10.559 1.952 5.319 1.00 94.19 259 ALA A O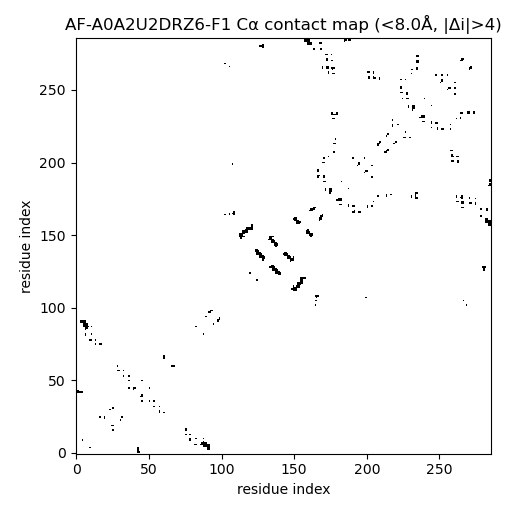 1
ATOM 1976 N N . GLU A 1 260 ? -11.915 3.405 6.365 1.00 86.06 260 GLU A N 1
ATOM 1977 C CA . GLU A 1 260 ? -10.831 4.221 6.930 1.00 86.06 260 GLU A CA 1
ATOM 1978 C C . GLU A 1 260 ? -9.932 3.404 7.864 1.00 86.06 260 GLU A C 1
ATOM 1980 O O . GLU A 1 260 ? -8.710 3.498 7.784 1.00 86.06 260 GLU A O 1
ATOM 1985 N N . ALA A 1 261 ? -10.515 2.542 8.705 1.00 88.06 261 ALA A N 1
ATOM 1986 C CA . ALA A 1 261 ? -9.729 1.640 9.541 1.00 88.06 261 ALA A CA 1
ATOM 1987 C C . ALA A 1 261 ? -8.877 0.671 8.699 1.00 88.06 261 ALA A C 1
ATOM 1989 O O . ALA A 1 261 ? -7.690 0.520 8.967 1.00 88.06 261 ALA A O 1
ATOM 1990 N N . LEU A 1 262 ? -9.435 0.055 7.650 1.00 97.94 262 LEU A N 1
ATOM 1991 C CA . LEU A 1 262 ? -8.671 -0.821 6.753 1.00 97.94 262 LEU A CA 1
ATOM 1992 C C . LEU A 1 262 ? -7.515 -0.077 6.064 1.00 97.94 262 LEU A C 1
ATOM 1994 O O . LEU A 1 262 ? -6.429 -0.642 5.960 1.00 97.94 262 LEU A O 1
ATOM 1998 N N . VAL A 1 263 ? -7.715 1.175 5.640 1.00 88.62 263 VAL A N 1
ATOM 1999 C CA . VAL A 1 263 ? -6.626 2.019 5.115 1.00 88.62 263 VAL A CA 1
ATOM 2000 C C . VAL A 1 263 ? -5.526 2.191 6.166 1.00 88.62 263 VAL A C 1
ATOM 2002 O O . VAL A 1 263 ? -4.361 1.941 5.867 1.00 88.62 263 VAL A O 1
ATOM 2005 N N . GLY A 1 264 ? -5.887 2.530 7.408 1.00 79.00 264 GLY A N 1
ATOM 2006 C CA . GLY A 1 264 ? -4.923 2.693 8.502 1.00 79.00 264 GLY A CA 1
ATOM 2007 C C . GLY A 1 264 ? -4.109 1.429 8.799 1.00 79.00 264 GLY A C 1
ATOM 2008 O O . GLY A 1 264 ? -2.903 1.508 9.017 1.00 79.00 264 GLY A O 1
ATOM 2009 N N . PHE A 1 265 ? -4.735 0.249 8.754 1.00 91.81 265 PHE A N 1
ATOM 2010 C CA . PHE A 1 265 ? -4.027 -1.030 8.894 1.00 91.81 265 PHE A CA 1
ATOM 2011 C C . PHE A 1 265 ? -3.167 -1.372 7.668 1.00 91.81 265 PHE A C 1
ATOM 2013 O O . PHE A 1 265 ? -2.063 -1.886 7.829 1.00 91.81 265 PHE A O 1
ATOM 2020 N N . SER A 1 266 ? -3.650 -1.092 6.454 1.00 93.31 266 SER A N 1
ATOM 2021 C CA . SER A 1 266 ? -2.903 -1.316 5.207 1.00 93.31 266 SER A CA 1
ATOM 2022 C C . SER A 1 266 ? -1.595 -0.536 5.185 1.00 93.31 266 SER A C 1
ATOM 2024 O O . SER A 1 266 ? -0.555 -1.081 4.818 1.00 93.31 266 SER A O 1
ATOM 2026 N N . GLU A 1 267 ? -1.641 0.720 5.614 1.00 91.94 267 GLU A N 1
ATOM 2027 C CA . GLU A 1 267 ? -0.510 1.643 5.525 1.00 91.94 267 GLU A CA 1
ATOM 2028 C C . GLU A 1 267 ? 0.280 1.747 6.834 1.00 91.94 267 GLU A C 1
ATOM 2030 O O . GLU A 1 267 ? 1.165 2.591 6.965 1.00 91.94 267 GLU A O 1
ATOM 2035 N N . SER A 1 268 ? 0.003 0.865 7.800 1.00 83.50 268 SER A N 1
ATOM 2036 C CA . SER A 1 268 ? 0.778 0.792 9.034 1.00 83.50 268 SER A CA 1
ATOM 2037 C C . SER A 1 268 ? 2.220 0.365 8.742 1.00 83.50 268 SER A C 1
ATOM 2039 O O . SER A 1 268 ? 2.491 -0.421 7.827 1.00 83.50 268 SER A O 1
ATOM 2041 N N . ASN A 1 269 ? 3.165 0.840 9.558 1.00 80.25 269 ASN A N 1
ATOM 2042 C CA . ASN A 1 269 ? 4.579 0.484 9.417 1.00 80.25 269 ASN A CA 1
ATOM 2043 C C . ASN A 1 269 ? 4.802 -1.032 9.477 1.00 80.25 269 ASN A C 1
ATOM 2045 O O . ASN A 1 269 ? 5.675 -1.557 8.783 1.00 80.25 269 ASN A O 1
ATOM 2049 N N . GLU A 1 270 ? 4.017 -1.742 10.286 1.00 83.75 270 GLU A N 1
ATOM 2050 C CA . GLU A 1 270 ? 4.059 -3.197 10.392 1.00 83.75 270 GLU A CA 1
ATOM 2051 C C . GLU A 1 270 ? 3.685 -3.864 9.067 1.00 83.75 270 GLU A C 1
ATOM 2053 O O . GLU A 1 270 ? 4.430 -4.728 8.606 1.00 83.75 270 GLU A O 1
ATOM 2058 N N . ASN A 1 271 ? 2.594 -3.437 8.423 1.00 90.12 271 ASN A N 1
ATOM 2059 C CA . ASN A 1 271 ? 2.165 -4.016 7.151 1.00 90.12 271 ASN A CA 1
ATOM 2060 C C . ASN A 1 271 ? 3.116 -3.644 6.005 1.00 90.12 271 ASN A C 1
ATOM 2062 O O . ASN A 1 271 ? 3.505 -4.505 5.215 1.00 90.12 271 ASN A O 1
ATOM 2066 N N . VAL A 1 272 ? 3.558 -2.382 5.943 1.00 84.62 272 VAL A N 1
ATOM 2067 C CA . VAL A 1 272 ? 4.562 -1.918 4.968 1.00 84.62 272 VAL A CA 1
ATOM 2068 C C . VAL A 1 272 ? 5.840 -2.749 5.082 1.00 84.62 272 VAL A C 1
ATOM 2070 O O . VAL A 1 272 ? 6.339 -3.268 4.081 1.00 84.62 272 VAL A O 1
ATOM 2073 N N . THR A 1 273 ? 6.335 -2.946 6.306 1.00 86.31 273 THR A N 1
ATOM 2074 C CA . THR A 1 273 ? 7.519 -3.775 6.565 1.00 86.31 273 THR A CA 1
ATOM 2075 C C . THR A 1 273 ? 7.268 -5.236 6.197 1.00 86.31 273 THR A C 1
ATOM 2077 O O . THR A 1 273 ? 8.107 -5.838 5.523 1.00 86.31 273 THR A O 1
ATOM 2080 N N . GLY A 1 274 ? 6.118 -5.797 6.583 1.00 89.50 274 GLY A N 1
ATOM 2081 C CA . GLY A 1 274 ? 5.743 -7.186 6.306 1.00 89.50 274 GLY A CA 1
ATOM 2082 C C . GLY A 1 274 ? 5.662 -7.508 4.813 1.00 89.50 274 GLY A C 1
ATOM 2083 O O . GLY A 1 274 ? 6.086 -8.582 4.390 1.00 89.50 274 GLY A O 1
ATOM 2084 N N . VAL A 1 275 ? 5.192 -6.559 4.001 1.00 94.31 275 VAL A N 1
ATOM 2085 C CA . VAL A 1 275 ? 5.052 -6.722 2.546 1.00 94.31 275 VAL A CA 1
ATOM 2086 C C . VAL A 1 275 ? 6.352 -6.438 1.790 1.00 94.31 275 VAL A C 1
ATOM 2088 O O . VAL A 1 275 ? 6.570 -7.021 0.729 1.00 94.31 275 VAL A O 1
ATOM 2091 N N . SER A 1 276 ? 7.237 -5.587 2.321 1.00 90.31 276 SER A N 1
ATOM 2092 C CA . SER A 1 276 ? 8.420 -5.060 1.613 1.00 90.31 276 SER A CA 1
ATOM 2093 C C . SER A 1 276 ? 9.258 -6.112 0.874 1.00 90.31 276 SER A C 1
ATOM 2095 O O . SER A 1 276 ? 9.645 -5.901 -0.272 1.00 90.31 276 SER A O 1
ATOM 2097 N N . THR A 1 277 ? 9.494 -7.274 1.490 1.00 94.81 277 THR A N 1
ATOM 2098 C CA . THR A 1 277 ? 10.291 -8.353 0.884 1.00 94.81 277 THR A CA 1
ATOM 2099 C C . THR A 1 277 ? 9.570 -9.013 -0.291 1.00 94.81 277 THR A C 1
ATOM 2101 O O . THR A 1 277 ? 10.208 -9.364 -1.277 1.00 94.81 277 THR A O 1
ATOM 2104 N N . ALA A 1 278 ? 8.245 -9.163 -0.216 1.00 95.88 278 ALA A N 1
ATOM 2105 C CA . ALA A 1 278 ? 7.449 -9.802 -1.263 1.00 95.88 278 ALA A CA 1
ATOM 2106 C C . ALA A 1 278 ? 7.342 -8.951 -2.538 1.00 95.88 278 ALA A C 1
ATOM 2108 O O . ALA A 1 278 ? 7.075 -9.493 -3.607 1.00 95.88 278 ALA A O 1
ATOM 2109 N N . ILE A 1 279 ? 7.548 -7.635 -2.424 1.00 96.38 279 ILE A N 1
ATOM 2110 C CA . ILE A 1 279 ? 7.455 -6.683 -3.539 1.00 96.38 279 ILE A CA 1
ATOM 2111 C C . ILE A 1 279 ? 8.811 -6.108 -3.966 1.00 96.38 279 ILE A C 1
ATOM 2113 O O . ILE A 1 279 ? 8.849 -5.288 -4.877 1.00 96.38 279 ILE A O 1
ATOM 2117 N N . ALA A 1 280 ? 9.919 -6.516 -3.337 1.00 94.19 280 ALA A N 1
ATOM 2118 C CA . ALA A 1 280 ? 11.239 -5.910 -3.543 1.00 94.19 280 ALA A CA 1
ATOM 2119 C C . ALA A 1 280 ? 11.732 -5.975 -5.002 1.00 94.19 280 ALA A C 1
ATOM 2121 O O . ALA A 1 280 ? 12.406 -5.056 -5.464 1.00 94.19 280 ALA A O 1
ATOM 2122 N N . ASP A 1 281 ? 11.347 -7.027 -5.730 1.00 93.81 281 ASP A N 1
ATOM 2123 C CA . ASP A 1 281 ? 11.700 -7.233 -7.141 1.00 93.81 281 ASP A CA 1
ATOM 2124 C C . ASP A 1 281 ? 10.724 -6.548 -8.121 1.00 93.81 281 ASP A C 1
ATOM 2126 O O . ASP A 1 281 ? 10.837 -6.702 -9.338 1.00 93.81 281 ASP A O 1
ATOM 2130 N N . GLY A 1 282 ? 9.774 -5.767 -7.603 1.00 96.62 282 GLY A N 1
ATOM 2131 C CA . GLY A 1 282 ? 8.727 -5.107 -8.371 1.00 96.62 282 GLY A CA 1
ATOM 2132 C C . GLY A 1 282 ? 7.386 -5.840 -8.321 1.00 96.62 282 GLY A C 1
ATOM 2133 O O . GLY A 1 282 ? 7.278 -7.014 -7.966 1.00 96.62 282 GLY A O 1
ATOM 2134 N N . ILE A 1 283 ? 6.334 -5.115 -8.686 1.00 98.25 283 ILE A N 1
ATOM 2135 C CA . ILE A 1 283 ? 4.946 -5.573 -8.636 1.00 98.25 283 ILE A CA 1
ATOM 2136 C C . ILE A 1 283 ? 4.447 -5.750 -10.066 1.00 98.25 283 ILE A C 1
ATOM 2138 O O . ILE A 1 283 ? 4.264 -4.779 -10.798 1.00 98.25 283 ILE A O 1
ATOM 2142 N N . TRP A 1 284 ? 4.248 -7.000 -10.479 1.00 97.81 284 TRP A N 1
ATOM 2143 C CA . TRP A 1 284 ? 3.765 -7.312 -11.821 1.00 97.81 284 TRP A CA 1
ATOM 2144 C C . TRP A 1 284 ? 2.244 -7.185 -11.926 1.00 97.81 284 TRP A C 1
ATOM 2146 O O . TRP A 1 284 ? 1.508 -7.754 -11.114 1.00 97.81 284 TRP A O 1
ATOM 2156 N N . TYR A 1 285 ? 1.771 -6.509 -12.973 1.00 97.38 285 TYR A N 1
ATOM 2157 C CA . TYR A 1 285 ? 0.357 -6.446 -13.336 1.00 97.38 285 TYR A CA 1
ATOM 2158 C C . TYR A 1 285 ? 0.179 -6.322 -14.859 1.00 97.38 285 TYR A C 1
ATOM 2160 O O . TYR A 1 285 ? 1.054 -5.824 -15.563 1.00 97.38 285 TYR A O 1
ATOM 2168 N N . ALA A 1 286 ? -0.951 -6.796 -15.385 1.00 91.56 286 ALA A N 1
ATOM 2169 C CA . ALA A 1 286 ? -1.274 -6.791 -16.820 1.00 91.56 286 ALA A CA 1
ATOM 2170 C C . ALA A 1 286 ? -2.725 -6.388 -17.107 1.00 91.56 286 ALA A C 1
ATOM 2172 O O . ALA A 1 286 ? -3.618 -6.589 -16.250 1.00 91.56 286 ALA A O 1
#

pLDDT: mean 81.1, std 17.24, range [30.86, 98.5]

Radius of gyration: 21.41 Å; Cα contacts (8 Å, |Δi|>4): 339; chains: 1; bounding box: 46×47×54 Å

Secondary structure (DSSP, 8-state):
-PPPPBHHHHHHHHHHHHH--TT--TT-HHHHHHHHHHHHHHTT---HHHHHHHHHHHHHHHH-HHHHHHHHHHHHHHHHHHHHHS-TT-BGGG-HHHHS-PPP--S---SPPPEEE-SS-GGGEEEEEETTTTEEEEEETTEEEEEES--EEE-SS-EEE--TTSHHHHHHHHHHHHHSSPPPHHHHHHHHHHHHTT--HHHHHHHHHHSHHHHHHH-SS--HHHHHHHHHHHHHSSPPPHHHHHHHHHHHHTT--HHHHHHHHHTSHHHHHHHHHHHTT-EEE-

Solvent-accessible surface area (backbone atoms only — not comparable to full-atom values): 16117 Å² total; per-residue (Å²): 128,82,63,78,62,28,44,42,62,52,47,58,56,46,52,61,74,66,60,77,56,95,87,64,61,95,83,43,66,66,64,50,52,54,47,52,50,51,48,31,50,75,46,71,65,62,41,75,66,55,53,52,50,52,53,50,53,51,55,49,40,71,75,39,60,65,58,51,67,53,50,47,54,53,49,52,52,53,50,50,53,46,62,75,72,44,60,50,80,42,42,49,84,78,35,65,87,73,61,50,96,61,89,72,79,78,60,84,67,75,61,83,80,36,72,43,84,42,102,44,49,66,92,67,41,51,72,50,60,40,84,91,68,43,28,42,36,39,42,39,90,95,42,80,49,74,48,63,74,55,31,32,41,38,34,78,71,31,34,42,30,58,37,60,77,24,47,56,29,50,46,47,32,39,34,25,23,75,66,57,40,85,64,54,53,67,64,42,25,53,48,24,56,40,31,76,70,68,46,51,68,55,58,50,32,45,51,48,66,70,32,70,64,39,32,71,74,58,40,90,77,54,52,59,61,57,47,49,48,49,36,28,30,34,40,68,78,37,83,57,53,72,69,60,46,50,53,55,31,54,42,42,74,71,68,48,51,72,29,60,51,48,44,55,50,16,70,28,70,62,27,48,58,67,45,46,75,81,42,58,85,37,47,71,31,96